Protein AF-A0A1G9XQT5-F1 (afdb_monomer_lite)

Radius of gyration: 23.54 Å; chains: 1; bounding box: 51×42×64 Å

Structure (mmCIF, N/CA/C/O 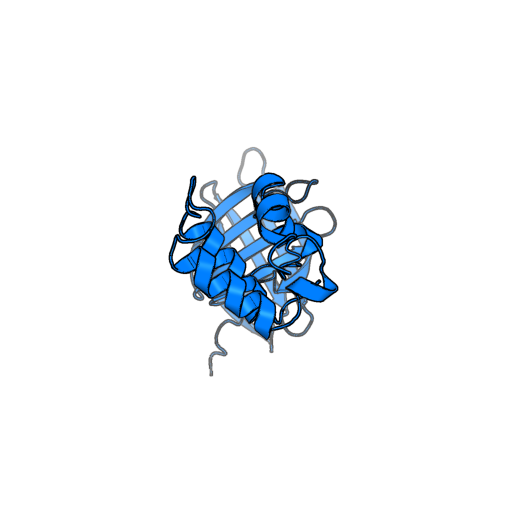backbone):
data_AF-A0A1G9XQT5-F1
#
_entry.id   AF-A0A1G9XQT5-F1
#
loop_
_atom_site.group_PDB
_atom_site.id
_atom_site.type_symbol
_atom_site.label_atom_id
_atom_site.label_alt_id
_atom_site.label_comp_id
_atom_site.label_asym_id
_atom_site.label_entity_id
_atom_site.label_seq_id
_atom_site.pdbx_PDB_ins_code
_atom_site.Cartn_x
_atom_site.Cartn_y
_atom_site.Cartn_z
_atom_site.occupancy
_atom_site.B_iso_or_equiv
_atom_site.auth_seq_id
_atom_site.auth_comp_id
_atom_site.auth_asym_id
_atom_site.auth_atom_id
_atom_site.pdbx_PDB_model_num
ATOM 1 N N . MET A 1 1 ? -12.071 -23.498 13.381 1.00 43.69 1 MET A N 1
ATOM 2 C CA . MET A 1 1 ? -10.706 -23.375 12.832 1.00 43.69 1 MET A CA 1
ATOM 3 C C . MET A 1 1 ? -10.471 -21.885 12.723 1.00 43.69 1 MET A C 1
ATOM 5 O O . MET A 1 1 ? -11.387 -21.222 12.264 1.00 43.69 1 MET A O 1
ATOM 9 N N . SER A 1 2 ? -9.389 -21.333 13.276 1.00 51.53 2 SER A N 1
ATOM 10 C CA . SER A 1 2 ? -9.104 -19.914 13.041 1.00 51.53 2 SER A CA 1
ATOM 11 C C . SER A 1 2 ? -8.711 -19.779 11.577 1.00 51.53 2 SER A C 1
ATOM 13 O O . SER A 1 2 ? -7.691 -20.346 11.177 1.00 51.53 2 SER A O 1
ATOM 15 N N . ASP A 1 3 ? -9.524 -19.098 10.781 1.00 69.12 3 ASP A N 1
ATOM 16 C CA . ASP A 1 3 ? -9.138 -18.774 9.415 1.00 69.12 3 ASP A CA 1
ATOM 17 C C . ASP A 1 3 ? -7.949 -17.810 9.484 1.00 69.12 3 ASP A C 1
ATOM 19 O O . ASP A 1 3 ? -7.992 -16.795 10.190 1.00 69.12 3 ASP A O 1
ATOM 23 N N . ALA A 1 4 ? -6.849 -18.179 8.824 1.00 87.69 4 ALA A N 1
ATOM 24 C CA . ALA A 1 4 ? -5.629 -17.380 8.799 1.00 87.69 4 ALA A CA 1
ATOM 25 C C . ALA A 1 4 ? -5.937 -15.979 8.257 1.00 87.69 4 ALA A C 1
ATOM 27 O O . ALA A 1 4 ? -6.703 -15.848 7.306 1.00 87.69 4 ALA A O 1
ATOM 28 N N . PHE A 1 5 ? -5.351 -14.943 8.859 1.00 93.81 5 PHE A N 1
ATOM 29 C CA . PHE A 1 5 ? -5.592 -13.562 8.448 1.00 93.81 5 PHE A CA 1
ATOM 30 C C . PHE A 1 5 ? -5.208 -13.350 6.967 1.00 93.81 5 PHE A C 1
ATOM 32 O O . PHE A 1 5 ? -4.022 -13.463 6.645 1.00 93.81 5 PHE A O 1
ATOM 39 N N . PRO A 1 6 ? -6.159 -13.007 6.071 1.00 92.81 6 PRO A N 1
ATOM 40 C CA . PRO A 1 6 ? -5.907 -12.884 4.633 1.00 92.81 6 PRO A CA 1
ATOM 41 C C . PRO A 1 6 ? -4.940 -11.758 4.275 1.00 92.81 6 PRO A C 1
ATOM 43 O O . PRO A 1 6 ? -4.364 -11.750 3.189 1.00 92.81 6 PRO A O 1
ATOM 46 N N . GLY A 1 7 ? -4.760 -10.789 5.174 1.00 92.00 7 GLY A N 1
ATOM 47 C CA . GLY A 1 7 ? -3.810 -9.713 4.962 1.00 92.00 7 GLY A CA 1
ATOM 48 C C . GLY A 1 7 ? -2.353 -10.166 5.047 1.00 92.00 7 GLY A C 1
ATOM 49 O O . GLY A 1 7 ? -1.509 -9.579 4.383 1.00 92.00 7 GLY A O 1
ATOM 50 N N . ALA A 1 8 ? -2.033 -11.215 5.814 1.00 93.38 8 ALA A N 1
ATOM 51 C CA . ALA A 1 8 ? -0.651 -11.585 6.122 1.00 93.38 8 ALA A CA 1
ATOM 52 C C . ALA A 1 8 ? 0.175 -11.914 4.862 1.00 93.38 8 ALA A C 1
ATOM 54 O O . ALA A 1 8 ? -0.171 -12.803 4.090 1.00 93.38 8 ALA A O 1
ATOM 55 N N . GLY A 1 9 ? 1.300 -11.217 4.678 1.00 89.75 9 GLY A N 1
ATOM 56 C CA . GLY A 1 9 ? 2.175 -11.362 3.510 1.00 89.75 9 GLY A CA 1
ATOM 57 C C . GLY A 1 9 ? 1.719 -10.575 2.276 1.00 89.75 9 GLY A C 1
ATOM 58 O O . GLY A 1 9 ? 2.348 -10.683 1.223 1.00 89.75 9 GLY A O 1
ATOM 59 N N . HIS A 1 10 ? 0.650 -9.784 2.388 1.00 91.25 10 HIS A N 1
ATOM 60 C CA . HIS A 1 10 ? 0.063 -9.035 1.284 1.00 91.25 10 HIS A CA 1
ATOM 61 C C . HIS A 1 10 ? 0.131 -7.520 1.492 1.00 91.25 10 HIS A C 1
ATOM 63 O O . HIS A 1 10 ? 0.349 -6.998 2.588 1.00 91.25 10 HIS A O 1
ATOM 69 N N . LYS A 1 11 ? -0.061 -6.804 0.384 1.00 93.88 11 LYS A N 1
ATOM 70 C CA . LYS A 1 11 ? -0.065 -5.348 0.312 1.00 93.88 11 LYS A CA 1
ATOM 71 C C . LYS A 1 11 ? -1.365 -4.890 -0.333 1.00 93.88 11 LYS A C 1
ATOM 73 O O . LYS A 1 11 ? -1.772 -5.442 -1.352 1.00 93.88 11 LYS A O 1
ATOM 78 N N . TYR A 1 12 ? -1.994 -3.869 0.230 1.00 95.56 12 TYR A N 1
ATOM 79 C CA . TYR A 1 12 ? -3.273 -3.341 -0.227 1.00 95.56 12 TYR A CA 1
ATOM 80 C C . TYR A 1 12 ? -3.194 -1.836 -0.434 1.00 95.56 12 TYR A C 1
ATOM 82 O O . TYR A 1 12 ? -2.610 -1.124 0.380 1.00 95.56 12 TYR A O 1
ATOM 90 N N . LEU A 1 13 ? -3.786 -1.351 -1.522 1.00 95.50 13 LEU A N 1
ATOM 91 C CA . LEU A 1 13 ? -4.035 0.068 -1.725 1.00 95.50 13 LEU A CA 1
ATOM 92 C C . LEU A 1 13 ? -5.464 0.344 -1.277 1.00 95.50 13 LEU A C 1
ATOM 94 O O . LEU A 1 13 ? -6.414 -0.152 -1.882 1.00 95.50 13 LEU A O 1
ATOM 98 N N . VAL A 1 14 ? -5.589 1.141 -0.226 1.00 97.56 14 VAL A N 1
ATOM 99 C CA . VAL A 1 14 ? -6.852 1.600 0.332 1.00 97.56 14 VAL A CA 1
ATOM 100 C C . VAL A 1 14 ? -7.175 2.978 -0.224 1.00 97.56 14 VAL A C 1
ATOM 102 O O . VAL A 1 14 ? -6.340 3.884 -0.191 1.00 97.56 14 VAL A O 1
ATOM 105 N N . ASP A 1 15 ? -8.398 3.140 -0.711 1.00 96.56 15 ASP A N 1
ATOM 106 C CA . ASP A 1 15 ? -8.952 4.410 -1.163 1.00 96.56 15 ASP A CA 1
ATOM 107 C C . ASP A 1 15 ? -10.107 4.814 -0.236 1.00 96.56 15 ASP A C 1
ATOM 109 O O . ASP A 1 15 ? -11.185 4.214 -0.275 1.00 96.56 15 ASP A O 1
ATOM 113 N N . PHE A 1 16 ? -9.866 5.821 0.610 1.00 95.69 16 PHE A N 1
ATOM 114 C CA . PHE A 1 16 ? -10.861 6.437 1.496 1.00 95.69 16 PHE A CA 1
ATOM 115 C C . PHE A 1 16 ? -11.562 7.638 0.838 1.00 95.69 16 PHE A C 1
ATOM 117 O O . PHE A 1 16 ? -12.187 8.442 1.529 1.00 95.69 16 PHE A O 1
ATOM 124 N N . GLN A 1 17 ? -11.461 7.785 -0.489 1.00 90.00 17 GLN A N 1
ATOM 125 C CA . GLN A 1 17 ? -11.965 8.895 -1.310 1.00 90.00 17 GLN A CA 1
ATOM 126 C C . GLN A 1 17 ? -11.201 10.209 -1.099 1.00 90.00 17 GLN A C 1
ATOM 128 O O . GLN A 1 17 ? -10.775 10.842 -2.062 1.00 90.00 17 GLN A O 1
ATOM 133 N N . THR A 1 18 ? -11.006 10.628 0.151 1.00 88.06 18 THR A N 1
ATOM 134 C CA . THR A 1 18 ? -10.270 11.854 0.502 1.00 88.06 18 THR A CA 1
ATOM 135 C C . THR A 1 18 ? -8.767 11.639 0.615 1.00 88.06 18 THR A C 1
ATOM 137 O O . THR A 1 18 ? -7.997 12.592 0.538 1.00 88.06 18 THR A O 1
ATOM 140 N N . SER A 1 19 ? -8.347 10.397 0.832 1.00 92.06 19 SER A N 1
ATOM 141 C CA . SER A 1 19 ? -6.954 10.007 1.007 1.00 92.06 19 SER A CA 1
ATOM 142 C C . SER A 1 19 ? -6.746 8.578 0.523 1.00 92.06 19 SER A C 1
ATOM 144 O O . SER A 1 19 ? -7.683 7.775 0.466 1.00 92.06 19 SER A O 1
ATOM 146 N N . LYS A 1 20 ? -5.499 8.263 0.171 1.00 94.94 20 LYS A N 1
ATOM 147 C CA . LYS A 1 20 ? -5.084 6.911 -0.195 1.00 94.94 20 LYS A CA 1
ATOM 148 C C . LYS A 1 20 ? -3.988 6.445 0.740 1.00 94.94 20 LYS A C 1
ATOM 150 O O . LYS A 1 20 ? -3.092 7.216 1.078 1.00 94.94 20 LYS A O 1
ATOM 155 N N . VAL A 1 21 ? -4.065 5.187 1.149 1.00 96.19 21 VAL A N 1
ATOM 156 C CA . VAL A 1 21 ? -3.112 4.579 2.078 1.00 96.19 21 VAL A CA 1
ATOM 157 C C . VAL A 1 21 ? -2.702 3.228 1.529 1.00 96.19 21 VAL A C 1
ATOM 159 O O . VAL A 1 21 ? -3.538 2.437 1.110 1.00 96.19 21 VAL A O 1
ATOM 162 N N . THR A 1 22 ? -1.410 2.948 1.531 1.00 96.25 22 THR A N 1
ATOM 163 C CA . THR A 1 22 ? -0.905 1.605 1.267 1.00 96.25 22 THR A CA 1
ATOM 164 C C . THR A 1 22 ? -0.734 0.879 2.592 1.00 96.25 22 THR A C 1
ATOM 166 O O . THR A 1 22 ? -0.032 1.382 3.460 1.00 96.25 22 THR A O 1
ATOM 169 N N . LEU A 1 23 ? -1.334 -0.298 2.743 1.00 96.94 23 LEU A N 1
ATOM 170 C CA . LEU A 1 23 ? -1.170 -1.180 3.898 1.00 96.94 23 LEU A CA 1
ATOM 171 C C . LEU A 1 23 ? -0.322 -2.383 3.488 1.00 96.94 23 LEU A C 1
ATOM 173 O O . LEU A 1 23 ? -0.715 -3.131 2.600 1.00 96.94 23 LEU A O 1
ATOM 177 N N . SER A 1 24 ? 0.841 -2.565 4.106 1.00 95.75 24 SER A N 1
ATOM 178 C CA . SER A 1 24 ? 1.760 -3.680 3.840 1.00 95.75 24 SER A CA 1
ATOM 179 C C . SER A 1 24 ? 1.845 -4.570 5.074 1.00 95.75 24 SER A C 1
ATOM 181 O O . SER A 1 24 ? 2.486 -4.211 6.060 1.00 95.75 24 SER A O 1
ATOM 183 N N . PHE A 1 25 ? 1.199 -5.728 5.037 1.00 95.62 25 PHE A N 1
ATOM 184 C CA . PHE A 1 25 ? 1.180 -6.674 6.146 1.00 95.62 25 PHE A CA 1
ATOM 185 C C . PHE A 1 25 ? 2.302 -7.694 5.962 1.00 95.62 25 PHE A C 1
ATOM 187 O O . PHE A 1 25 ? 2.235 -8.557 5.088 1.00 95.62 25 PHE A O 1
ATOM 194 N N . THR A 1 26 ? 3.349 -7.626 6.783 1.00 89.38 26 THR A N 1
ATOM 195 C CA . THR A 1 26 ? 4.442 -8.618 6.712 1.00 89.38 26 THR A CA 1
ATOM 196 C C . THR A 1 26 ? 4.073 -9.928 7.416 1.00 89.38 26 THR A C 1
ATOM 198 O O . THR A 1 26 ? 4.605 -10.984 7.079 1.00 89.38 26 THR A O 1
ATOM 201 N N . SER A 1 27 ? 3.127 -9.868 8.356 1.00 91.56 27 SER A N 1
ATOM 202 C CA . SER A 1 27 ? 2.548 -11.001 9.082 1.00 91.56 27 SER A CA 1
ATOM 203 C C . SER A 1 27 ? 1.143 -10.645 9.593 1.00 91.56 27 SER A C 1
ATOM 205 O O . SER A 1 27 ? 0.637 -9.550 9.356 1.00 91.56 27 SER A O 1
ATOM 207 N N . ASP A 1 28 ? 0.524 -11.551 10.346 1.00 93.38 28 ASP A N 1
ATOM 208 C CA . ASP A 1 28 ? -0.719 -11.323 11.100 1.00 93.38 28 ASP A CA 1
ATOM 209 C C . ASP A 1 28 ? -0.567 -10.401 12.326 1.00 93.38 28 ASP A C 1
ATOM 211 O O . ASP A 1 28 ? -1.547 -10.107 13.013 1.00 93.38 28 ASP A O 1
ATOM 215 N N . THR A 1 29 ? 0.656 -9.938 12.595 1.00 96.62 29 THR A N 1
ATOM 216 C CA . THR A 1 29 ? 1.037 -9.138 13.768 1.00 96.62 29 THR A CA 1
ATOM 217 C C . THR A 1 29 ? 1.819 -7.873 13.412 1.00 96.62 29 THR A C 1
ATOM 219 O O . THR A 1 29 ? 2.107 -7.067 14.298 1.00 96.62 29 THR A O 1
ATOM 222 N N . SER A 1 30 ? 2.138 -7.645 12.134 1.00 96.81 30 SER A N 1
ATOM 223 C CA . SER A 1 30 ? 2.925 -6.494 11.685 1.00 96.81 30 SER A CA 1
ATOM 224 C C . SER A 1 30 ? 2.352 -5.861 10.419 1.00 96.81 30 SER A C 1
ATOM 226 O O . SER A 1 30 ? 2.165 -6.529 9.401 1.00 96.81 30 SER A O 1
ATOM 228 N N . LEU A 1 31 ? 2.132 -4.547 10.490 1.00 97.94 31 LEU A N 1
ATOM 229 C CA . LEU A 1 31 ? 1.648 -3.704 9.401 1.00 97.94 31 LEU A CA 1
ATOM 230 C C . LEU A 1 31 ? 2.572 -2.495 9.234 1.00 97.94 31 LEU A C 1
ATOM 232 O O . LEU A 1 31 ? 2.859 -1.795 10.201 1.00 97.94 31 LEU A O 1
ATOM 236 N N . THR A 1 32 ? 2.975 -2.210 8.002 1.00 97.31 32 THR A N 1
ATOM 237 C CA . THR A 1 32 ? 3.546 -0.922 7.601 1.00 97.31 32 THR A CA 1
ATOM 238 C C . THR A 1 32 ? 2.526 -0.180 6.751 1.00 97.31 32 THR A C 1
ATOM 240 O O . THR A 1 32 ? 2.150 -0.670 5.684 1.00 97.31 32 THR A O 1
ATOM 243 N N . TYR A 1 33 ? 2.086 0.995 7.198 1.00 96.00 33 TYR A N 1
ATOM 244 C CA . TYR A 1 33 ? 1.221 1.858 6.399 1.00 96.00 33 TYR A CA 1
ATOM 245 C C . TYR A 1 33 ? 2.019 2.999 5.764 1.00 96.00 33 TYR A C 1
ATOM 247 O O . TYR A 1 33 ? 2.987 3.486 6.347 1.00 96.00 33 TYR A O 1
ATOM 255 N N . VAL A 1 34 ? 1.597 3.429 4.574 1.00 95.44 34 VAL A N 1
ATOM 256 C CA . VAL A 1 34 ? 2.114 4.613 3.873 1.00 95.44 34 VAL A CA 1
ATOM 257 C C . VAL A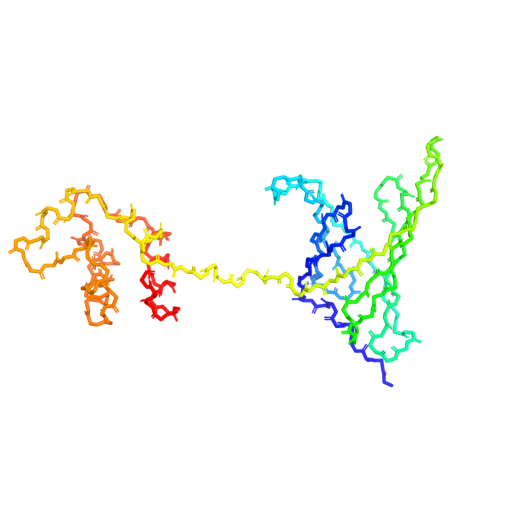 1 34 ? 0.932 5.465 3.435 1.00 95.44 34 VAL A C 1
ATOM 259 O O . VAL A 1 34 ? 0.152 5.043 2.579 1.00 95.44 34 VAL A O 1
ATOM 262 N N . VAL A 1 35 ? 0.792 6.660 3.997 1.00 93.75 35 VAL A N 1
ATOM 263 C CA . VAL A 1 35 ? -0.182 7.652 3.532 1.00 93.75 35 VAL A CA 1
ATOM 264 C C . VAL A 1 35 ? 0.361 8.281 2.253 1.00 93.75 35 VAL A C 1
ATOM 266 O O . VAL A 1 35 ? 1.489 8.771 2.229 1.00 93.75 35 VAL A O 1
ATOM 269 N N . LEU A 1 36 ? -0.409 8.238 1.168 1.00 91.25 36 LEU A N 1
ATOM 270 C CA . LEU A 1 36 ? 0.018 8.782 -0.119 1.00 91.25 36 LEU A CA 1
ATOM 271 C C . LEU A 1 36 ? -0.280 10.281 -0.202 1.00 91.25 36 LEU A C 1
ATOM 273 O O . LEU A 1 36 ? -1.354 10.740 0.193 1.00 91.25 36 LEU A O 1
ATOM 277 N N . ASN A 1 37 ? 0.660 11.031 -0.772 1.00 86.38 37 ASN A N 1
ATOM 278 C CA . ASN A 1 37 ? 0.450 12.422 -1.154 1.00 86.38 37 ASN A CA 1
ATOM 279 C C . ASN A 1 37 ? -0.534 12.510 -2.335 1.00 86.38 37 ASN A C 1
ATOM 281 O O . ASN A 1 37 ? -0.817 11.524 -3.019 1.00 86.38 37 ASN A O 1
ATOM 285 N N . SER A 1 38 ? -1.043 13.710 -2.619 1.00 81.31 38 SER A N 1
ATOM 286 C CA . SER A 1 38 ? -1.995 13.935 -3.718 1.00 81.31 38 SER A CA 1
ATOM 287 C C . SER A 1 38 ? -1.432 13.612 -5.109 1.00 81.31 38 SER A C 1
ATOM 289 O O . SER A 1 38 ? -2.202 13.293 -6.012 1.00 81.31 38 SER A O 1
ATOM 291 N N . ASP A 1 39 ? -0.110 13.663 -5.281 1.00 77.00 39 ASP A N 1
ATOM 292 C CA . ASP A 1 39 ? 0.603 13.265 -6.502 1.00 77.00 39 ASP A CA 1
ATOM 293 C C . ASP A 1 39 ? 0.888 11.751 -6.582 1.00 77.00 39 ASP A C 1
ATOM 295 O O . ASP A 1 39 ? 1.481 11.283 -7.552 1.00 77.00 39 ASP A O 1
ATOM 299 N N . GLY A 1 40 ? 0.461 10.980 -5.575 1.00 74.69 40 GLY A N 1
ATOM 300 C CA . GLY A 1 40 ? 0.676 9.537 -5.470 1.00 74.69 40 GLY A CA 1
ATOM 301 C C . GLY A 1 40 ? 2.038 9.133 -4.904 1.00 74.69 40 GLY A C 1
ATOM 302 O O . GLY A 1 40 ? 2.284 7.938 -4.736 1.00 74.69 40 GLY A O 1
ATOM 303 N N . SER A 1 41 ? 2.919 10.086 -4.585 1.00 74.38 41 SER A N 1
ATOM 304 C CA . SER A 1 41 ? 4.191 9.789 -3.924 1.00 74.38 41 SER A CA 1
ATOM 305 C C . SER A 1 41 ? 3.981 9.331 -2.475 1.00 74.38 41 SER A C 1
ATOM 307 O O . SER A 1 41 ? 2.969 9.635 -1.838 1.00 74.38 41 SER A O 1
ATOM 309 N N . ALA A 1 42 ? 4.948 8.579 -1.944 1.00 80.19 42 ALA A N 1
ATOM 310 C CA . ALA A 1 42 ? 4.929 8.148 -0.552 1.00 80.19 42 ALA A CA 1
ATOM 311 C C . ALA A 1 42 ? 5.058 9.359 0.387 1.00 80.19 42 ALA A C 1
ATOM 313 O O . ALA A 1 42 ? 6.017 10.128 0.291 1.00 80.19 42 ALA A O 1
ATOM 314 N N . GLY A 1 43 ? 4.088 9.520 1.283 1.00 89.06 43 GLY A N 1
ATOM 315 C CA . GLY A 1 43 ? 4.109 10.498 2.362 1.00 89.06 43 GLY A CA 1
ATOM 316 C C . GLY A 1 43 ? 4.517 9.850 3.683 1.00 89.06 43 GLY A C 1
ATOM 317 O O . GLY A 1 43 ? 5.529 9.152 3.775 1.00 89.06 43 GLY A O 1
ATOM 318 N N . GLU A 1 44 ? 3.724 10.096 4.722 1.00 90.69 44 GLU A N 1
ATOM 319 C CA . GLU A 1 44 ? 3.961 9.559 6.060 1.00 90.69 44 GLU A CA 1
ATOM 320 C C . GLU A 1 44 ? 3.951 8.026 6.068 1.00 90.69 44 GLU A C 1
ATOM 322 O O . GLU A 1 44 ? 3.097 7.392 5.449 1.00 90.69 44 GLU A O 1
ATOM 327 N N . THR A 1 45 ? 4.919 7.431 6.764 1.00 94.44 45 THR A N 1
ATOM 328 C CA . THR A 1 45 ? 5.095 5.980 6.856 1.00 94.44 45 THR A CA 1
ATOM 329 C C . THR A 1 45 ? 5.373 5.578 8.294 1.00 94.44 45 THR A C 1
ATOM 331 O O . THR A 1 45 ? 6.272 6.138 8.923 1.00 94.44 45 THR A O 1
ATOM 334 N N . ALA A 1 46 ? 4.681 4.550 8.785 1.00 92.44 46 ALA A N 1
ATOM 335 C CA . ALA A 1 46 ? 4.980 3.942 10.076 1.00 92.44 46 ALA A CA 1
ATOM 336 C C . ALA A 1 46 ? 4.776 2.425 10.045 1.00 92.44 46 ALA A C 1
ATOM 338 O O . ALA A 1 46 ? 3.999 1.894 9.253 1.00 92.44 46 ALA A O 1
ATOM 339 N N . THR A 1 47 ? 5.495 1.722 10.923 1.00 97.00 47 THR A N 1
ATOM 340 C CA . THR A 1 47 ? 5.319 0.282 11.153 1.00 97.00 47 THR A CA 1
ATOM 341 C C . THR A 1 47 ? 4.784 0.061 12.556 1.00 97.00 47 THR A C 1
ATOM 343 O O . THR A 1 47 ? 5.356 0.558 13.525 1.00 97.00 47 THR A O 1
ATOM 346 N N . VAL A 1 48 ? 3.695 -0.693 12.655 1.00 98.06 48 VAL A N 1
ATOM 347 C CA . VAL A 1 48 ? 2.932 -0.910 13.883 1.00 98.06 48 VAL A CA 1
ATOM 348 C C . VAL A 1 48 ? 2.741 -2.398 14.149 1.00 98.06 48 VAL A C 1
ATO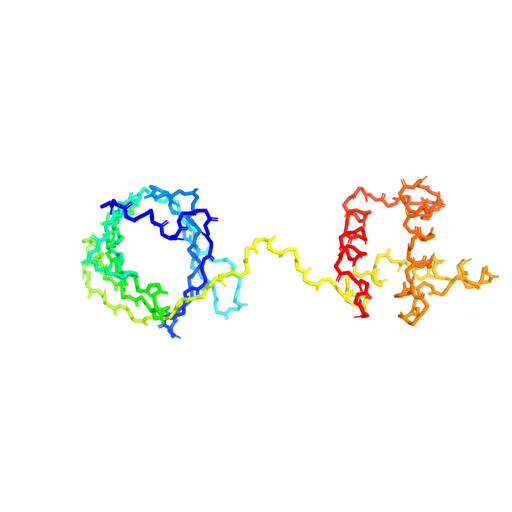M 350 O O . VAL A 1 48 ? 2.717 -3.230 13.236 1.00 98.06 48 VAL A O 1
ATOM 353 N N . VAL A 1 49 ? 2.607 -2.729 15.432 1.00 98.31 49 VAL A N 1
ATOM 354 C CA . VAL A 1 49 ? 2.202 -4.064 15.872 1.00 98.31 49 VAL A CA 1
ATOM 355 C C . VAL A 1 49 ? 0.682 -4.105 15.904 1.00 98.31 49 VAL A C 1
ATOM 357 O O . VAL A 1 49 ? 0.057 -3.320 16.619 1.00 98.31 49 VAL A O 1
ATOM 360 N N . ILE A 1 50 ? 0.101 -5.022 15.138 1.00 98.56 50 ILE A N 1
ATOM 361 C CA . ILE A 1 50 ? -1.349 -5.175 15.015 1.00 98.56 50 ILE A CA 1
ATOM 362 C C . ILE A 1 50 ? -1.849 -6.380 15.808 1.00 98.56 50 ILE A C 1
ATOM 364 O O . ILE A 1 50 ? -1.115 -7.331 16.081 1.00 98.56 50 ILE A O 1
ATOM 368 N N . LYS A 1 51 ? -3.134 -6.345 16.147 1.00 98.38 51 LYS A N 1
ATOM 369 C CA . LYS A 1 51 ? -3.913 -7.513 16.562 1.00 98.38 51 LYS A CA 1
ATOM 370 C C . LYS A 1 51 ? -5.002 -7.756 15.534 1.00 98.38 51 LYS A C 1
ATOM 372 O O . LYS A 1 51 ? -5.658 -6.798 15.124 1.00 98.38 51 LYS A O 1
ATOM 377 N N . THR A 1 52 ? -5.206 -9.015 15.169 1.00 97.69 52 THR A N 1
ATOM 378 C CA . THR A 1 52 ? -6.217 -9.444 14.199 1.00 97.69 52 THR A CA 1
ATOM 379 C C . THR A 1 52 ? -7.199 -10.415 14.854 1.00 97.69 52 THR A C 1
ATOM 381 O O . THR A 1 52 ? -6.813 -11.260 15.663 1.00 97.69 52 THR A O 1
ATOM 384 N N . GLU A 1 53 ? -8.481 -10.287 14.528 1.00 97.12 53 GLU A N 1
ATOM 385 C CA . GLU A 1 53 ? -9.542 -11.187 14.987 1.00 97.12 53 GLU A CA 1
ATOM 386 C C . GLU A 1 53 ? -10.531 -11.428 13.841 1.00 97.12 53 GLU A C 1
ATOM 388 O O . GLU A 1 53 ? -11.048 -10.481 13.251 1.00 97.12 53 GLU A O 1
ATOM 393 N N . ASN A 1 54 ? -10.795 -12.693 13.505 1.00 96.81 54 ASN A N 1
ATOM 394 C CA . ASN A 1 54 ? -11.848 -13.036 12.552 1.00 96.81 54 ASN A CA 1
ATOM 395 C C . ASN A 1 54 ? -13.211 -12.950 13.253 1.00 96.81 54 ASN A C 1
ATOM 397 O O . ASN A 1 54 ? -13.461 -13.702 14.195 1.00 96.81 54 ASN A O 1
ATOM 401 N N . ILE A 1 55 ? -14.082 -12.046 12.801 1.00 96.88 55 ILE A N 1
ATOM 402 C CA . ILE A 1 55 ? -15.372 -11.769 13.462 1.00 96.88 55 ILE A CA 1
ATOM 403 C C . ILE A 1 55 ? -16.584 -12.241 12.648 1.00 96.88 55 ILE A C 1
ATOM 405 O O . ILE A 1 55 ? -17.682 -12.364 13.189 1.00 96.88 55 ILE A O 1
ATOM 409 N N . ALA A 1 56 ? -16.395 -12.514 11.356 1.00 95.31 56 ALA A N 1
ATOM 410 C CA . ALA A 1 56 ? -17.370 -13.128 10.455 1.00 95.31 56 ALA A CA 1
ATOM 411 C C . ALA A 1 56 ? -16.640 -13.682 9.206 1.00 95.31 56 ALA A C 1
ATOM 413 O O . ALA A 1 56 ? -15.454 -13.391 9.027 1.00 95.31 56 ALA A O 1
ATOM 414 N N . PRO A 1 57 ? -17.301 -14.468 8.328 1.00 94.69 57 PRO A N 1
ATOM 415 C CA . PRO A 1 57 ? -16.692 -14.924 7.076 1.00 94.69 57 PRO A CA 1
ATOM 416 C C . PRO A 1 57 ? -16.114 -13.754 6.276 1.00 94.69 57 PRO A C 1
ATOM 418 O O . PRO A 1 57 ? -16.829 -12.790 6.013 1.00 94.69 57 PRO A O 1
ATOM 421 N N . ASP A 1 58 ? -14.823 -13.839 5.951 1.00 94.31 58 ASP A N 1
ATOM 422 C CA . ASP A 1 58 ? -14.035 -12.811 5.256 1.00 94.31 58 ASP A CA 1
ATOM 423 C C . ASP A 1 58 ? -13.968 -11.431 5.943 1.00 94.31 58 ASP A C 1
ATOM 425 O O . ASP A 1 58 ? -13.441 -10.488 5.358 1.00 94.31 58 ASP A O 1
ATOM 429 N N . VAL A 1 59 ? -14.447 -11.292 7.186 1.00 97.56 59 VAL A N 1
ATOM 430 C CA . VAL A 1 59 ? -14.424 -10.025 7.933 1.00 97.56 59 VAL A CA 1
ATOM 431 C C . VAL A 1 59 ? -13.487 -10.119 9.129 1.00 97.56 59 VAL A C 1
ATOM 433 O O . VAL A 1 59 ? -13.669 -10.946 10.030 1.00 97.56 59 VAL A O 1
ATOM 436 N N . TYR A 1 60 ? -12.511 -9.218 9.161 1.00 97.88 60 TYR A N 1
ATOM 437 C CA . TYR A 1 60 ? -11.495 -9.149 10.200 1.00 97.88 60 TYR A CA 1
ATOM 438 C C . TYR A 1 60 ? -11.521 -7.804 10.920 1.00 97.88 60 TYR A C 1
ATOM 440 O O . TYR A 1 60 ? -11.608 -6.742 10.307 1.00 97.88 60 TYR A O 1
ATOM 448 N N . LEU A 1 61 ? -11.421 -7.868 12.244 1.00 98.38 61 LEU A N 1
ATOM 449 C CA . LEU A 1 61 ? -11.113 -6.739 13.105 1.00 98.38 61 LEU A CA 1
ATOM 450 C C . LEU A 1 61 ? -9.589 -6.619 13.199 1.00 98.38 61 LEU A C 1
ATOM 452 O O . LEU A 1 61 ? -8.927 -7.562 13.635 1.00 98.38 61 LEU A O 1
ATOM 456 N N . VAL A 1 62 ? -9.035 -5.469 12.816 1.00 98.56 62 VAL A N 1
ATOM 457 C CA . VAL A 1 62 ? -7.595 -5.184 12.919 1.00 98.56 62 VAL A CA 1
ATOM 458 C C . VAL A 1 62 ? -7.397 -3.949 13.786 1.00 98.56 62 VAL A C 1
ATOM 460 O O . VAL A 1 62 ? -8.013 -2.914 13.548 1.00 98.56 62 VAL A O 1
ATOM 463 N N . THR A 1 63 ? -6.571 -4.045 14.827 1.00 98.69 63 THR A N 1
ATOM 464 C CA . THR A 1 63 ? -6.385 -2.949 15.794 1.00 98.69 63 THR A CA 1
ATOM 465 C C . THR A 1 63 ? -4.924 -2.705 16.116 1.00 98.69 63 THR A C 1
ATOM 467 O O . THR A 1 63 ? -4.135 -3.649 16.195 1.00 98.69 63 THR A O 1
ATOM 470 N N . TRP A 1 64 ? -4.569 -1.442 16.342 1.00 98.69 64 TRP A N 1
ATOM 471 C CA . TRP A 1 64 ? -3.259 -1.048 16.856 1.00 98.69 64 TRP A CA 1
ATOM 472 C C . TRP A 1 64 ? -3.310 0.309 17.559 1.00 98.69 64 TRP A C 1
ATOM 474 O O . TRP A 1 64 ? -4.330 1.003 17.581 1.00 98.69 64 TRP A O 1
ATOM 484 N N . VAL A 1 65 ? -2.174 0.664 18.154 1.00 98.38 65 VAL A N 1
ATOM 485 C CA . VAL A 1 65 ? -1.892 1.994 18.690 1.00 98.38 65 VAL A CA 1
ATOM 486 C C . VAL A 1 65 ? -0.606 2.482 18.040 1.00 98.38 65 VAL A C 1
ATOM 488 O O . VAL A 1 65 ? 0.367 1.731 17.944 1.00 98.38 65 VAL A O 1
ATOM 491 N N . GLU A 1 66 ? -0.618 3.714 17.558 1.00 97.31 66 GLU A N 1
ATOM 492 C CA . GLU A 1 66 ? 0.536 4.368 16.950 1.00 97.31 66 GLU A CA 1
ATOM 493 C C . GLU A 1 66 ? 1.454 4.973 18.017 1.00 97.31 66 GLU A C 1
ATOM 495 O O . GLU A 1 66 ? 1.098 5.079 19.193 1.00 97.31 66 GLU A O 1
ATOM 500 N N . SER A 1 67 ? 2.667 5.372 17.629 1.00 95.81 67 SER A N 1
ATOM 501 C CA . SER A 1 67 ? 3.659 5.896 18.580 1.00 95.81 67 SER A CA 1
ATOM 502 C C . SER A 1 67 ? 3.234 7.196 19.265 1.00 95.81 67 SER A C 1
ATOM 504 O O . SER A 1 67 ? 3.743 7.517 20.337 1.00 95.81 67 SER A O 1
ATOM 506 N N . ASP A 1 68 ? 2.320 7.948 18.654 1.00 94.75 68 ASP A N 1
ATOM 507 C CA . ASP A 1 68 ? 1.765 9.187 19.197 1.00 94.75 68 ASP A CA 1
ATOM 508 C C . ASP A 1 68 ? 0.567 8.954 20.143 1.00 94.75 68 ASP A C 1
ATOM 510 O O . ASP A 1 68 ? 0.087 9.910 20.747 1.00 94.75 68 ASP A O 1
ATOM 514 N N . ASN A 1 69 ? 0.158 7.697 20.366 1.00 96.81 69 ASN A N 1
ATOM 515 C CA . ASN A 1 69 ? -1.050 7.247 21.077 1.00 96.81 69 ASN A CA 1
ATOM 516 C C . ASN A 1 69 ? -2.366 7.378 20.298 1.00 96.81 69 ASN A C 1
ATOM 518 O O . ASN A 1 69 ? -3.437 7.211 20.891 1.00 96.81 69 ASN A O 1
ATOM 522 N N . THR A 1 70 ? -2.317 7.624 18.990 1.00 97.94 70 THR A N 1
ATOM 523 C CA . THR A 1 70 ? -3.484 7.449 18.126 1.00 97.94 70 THR A CA 1
ATOM 524 C C . THR A 1 70 ? -3.908 5.980 18.147 1.00 97.94 70 THR A C 1
ATOM 526 O O . THR A 1 70 ? -3.086 5.078 17.982 1.00 97.94 70 THR A O 1
ATOM 529 N N . THR A 1 71 ? -5.192 5.716 18.393 1.00 98.50 71 THR A N 1
ATOM 530 C CA . THR A 1 71 ? -5.747 4.356 18.339 1.00 98.50 71 THR A CA 1
ATOM 531 C C . THR A 1 71 ? -6.481 4.155 17.027 1.00 98.50 71 THR A C 1
ATOM 533 O O . THR A 1 71 ? -7.222 5.037 16.584 1.00 98.50 71 THR A O 1
ATOM 536 N N . VAL A 1 72 ? -6.289 2.991 16.409 1.00 98.62 72 VAL A N 1
ATOM 537 C CA . VAL A 1 72 ? -6.923 2.660 15.133 1.00 98.62 72 VAL A CA 1
ATOM 538 C C . VAL A 1 72 ? -7.617 1.311 15.225 1.00 98.62 72 VAL A C 1
ATOM 540 O O . VAL A 1 72 ? -7.068 0.333 15.740 1.00 98.62 72 VAL A O 1
ATOM 543 N N . VAL A 1 73 ? -8.849 1.276 14.722 1.00 98.75 73 VAL A N 1
ATOM 544 C CA . VAL A 1 73 ? -9.674 0.077 14.598 1.00 98.75 73 VAL A CA 1
ATOM 545 C C . VAL A 1 73 ? -10.192 -0.019 13.173 1.00 98.75 73 VAL A C 1
ATOM 547 O O . VAL A 1 73 ? -11.001 0.805 12.742 1.00 98.75 73 VAL A O 1
ATOM 550 N N . HIS A 1 74 ? -9.759 -1.045 12.458 1.00 98.62 74 HIS A N 1
ATOM 551 C CA . HIS A 1 74 ? -10.271 -1.405 11.148 1.00 98.62 74 HIS A CA 1
ATOM 552 C C . HIS A 1 74 ? -11.275 -2.550 11.243 1.00 98.62 74 HIS A C 1
ATOM 554 O O . HIS A 1 74 ? -11.052 -3.528 11.956 1.00 98.62 74 HIS A O 1
ATOM 560 N N . ILE A 1 75 ? -12.344 -2.449 10.461 1.00 98.62 75 ILE A N 1
ATOM 561 C CA . ILE A 1 75 ? -13.152 -3.589 10.033 1.00 98.62 75 ILE A CA 1
ATOM 562 C C . ILE A 1 75 ? -12.855 -3.787 8.550 1.00 98.62 75 ILE A C 1
ATOM 564 O O . ILE A 1 75 ? -13.198 -2.930 7.736 1.00 98.62 75 ILE A O 1
ATOM 568 N N . GLU A 1 76 ? -12.201 -4.893 8.215 1.00 98.31 76 GLU A N 1
ATOM 569 C CA . GLU A 1 76 ? -11.771 -5.239 6.861 1.00 98.31 76 GLU A CA 1
ATOM 570 C C . GLU A 1 76 ? -12.622 -6.400 6.346 1.00 98.31 76 GLU A C 1
ATOM 572 O O . GLU A 1 76 ? -12.543 -7.508 6.871 1.00 98.31 76 GLU A O 1
ATOM 577 N N . ASP A 1 77 ? -13.455 -6.142 5.338 1.00 98.12 77 ASP A N 1
ATOM 578 C CA . ASP A 1 77 ? -14.255 -7.152 4.641 1.00 98.12 77 ASP A CA 1
ATOM 579 C C . ASP A 1 77 ? -13.558 -7.515 3.323 1.00 98.12 77 ASP A C 1
ATOM 581 O O . ASP A 1 77 ? -13.634 -6.779 2.335 1.00 98.12 77 ASP A O 1
ATOM 585 N N . TYR A 1 78 ? -12.864 -8.652 3.324 1.00 95.25 78 TYR A N 1
ATOM 586 C CA . TYR A 1 78 ? -12.126 -9.210 2.188 1.00 95.25 78 TYR A CA 1
ATOM 587 C C . TYR A 1 78 ? -13.048 -9.830 1.130 1.00 95.25 78 TYR A C 1
ATOM 589 O O . TYR A 1 78 ? -12.666 -9.928 -0.033 1.00 95.25 78 TYR A O 1
ATOM 597 N N . GLY A 1 79 ? -14.280 -10.198 1.494 1.00 93.50 79 GLY A N 1
ATOM 598 C CA . GLY A 1 79 ? -15.277 -10.698 0.547 1.00 93.50 79 GLY A CA 1
ATOM 599 C C . GLY A 1 79 ? -15.865 -9.577 -0.313 1.00 93.50 79 GLY A C 1
ATOM 600 O O . GLY A 1 79 ? -16.243 -9.798 -1.466 1.00 93.50 79 GLY A O 1
ATOM 601 N N . ARG A 1 80 ? -15.925 -8.356 0.234 1.00 95.19 80 ARG A N 1
ATOM 602 C CA . ARG A 1 80 ? -16.420 -7.151 -0.451 1.00 95.19 80 ARG A CA 1
ATOM 603 C C . ARG A 1 80 ? -15.335 -6.162 -0.854 1.00 95.19 80 ARG A C 1
ATOM 605 O O . ARG A 1 80 ? -15.657 -5.219 -1.575 1.00 95.19 80 ARG A O 1
ATOM 612 N N . ASN A 1 81 ? -14.087 -6.367 -0.434 1.00 96.88 81 ASN A N 1
ATOM 613 C CA . ASN A 1 81 ? -12.981 -5.432 -0.654 1.00 96.88 81 ASN A CA 1
ATOM 614 C C . ASN A 1 81 ? -13.275 -4.031 -0.078 1.00 96.88 81 ASN A C 1
ATOM 616 O O . ASN A 1 81 ? -12.987 -3.002 -0.695 1.00 96.88 81 ASN A O 1
ATOM 620 N N . THR A 1 82 ? -13.890 -3.987 1.108 1.00 98.44 82 THR A N 1
ATOM 621 C CA . THR A 1 82 ? -14.296 -2.746 1.788 1.00 98.44 82 THR A CA 1
ATOM 622 C C . THR A 1 82 ? -13.723 -2.659 3.186 1.00 98.44 82 THR A C 1
ATOM 624 O O . THR A 1 82 ? -13.666 -3.655 3.902 1.00 98.44 82 THR A O 1
ATOM 627 N N . ILE A 1 83 ? -13.379 -1.448 3.607 1.00 98.62 83 ILE A N 1
ATOM 628 C CA . ILE A 1 83 ? -12.784 -1.191 4.913 1.00 98.62 83 ILE A CA 1
ATOM 629 C C . ILE A 1 83 ? -13.461 -0.019 5.607 1.00 98.62 83 ILE A C 1
ATOM 631 O O . ILE A 1 83 ? -13.785 0.996 4.985 1.00 98.62 83 ILE A O 1
ATOM 635 N N . VAL A 1 84 ? -13.650 -0.159 6.916 1.00 98.62 84 VAL A N 1
ATOM 636 C CA . VAL A 1 84 ? -14.067 0.927 7.803 1.00 98.62 84 VAL A CA 1
ATOM 637 C C . VAL A 1 84 ? -12.970 1.158 8.826 1.00 98.62 84 VAL A C 1
ATOM 639 O O . VAL A 1 84 ? -12.657 0.251 9.591 1.00 98.62 84 VAL A O 1
ATOM 642 N N . ALA A 1 85 ? -12.405 2.361 8.862 1.00 98.38 85 ALA A N 1
ATOM 643 C CA . ALA A 1 85 ? -11.386 2.747 9.830 1.00 98.38 85 ALA A CA 1
ATOM 644 C C . ALA A 1 85 ? -11.973 3.719 10.851 1.00 98.38 85 ALA A C 1
ATOM 646 O O . ALA A 1 85 ? -12.554 4.735 10.482 1.00 98.38 85 ALA A O 1
ATOM 647 N N . ASN A 1 86 ? -11.807 3.417 12.134 1.00 98.50 86 ASN A N 1
ATOM 648 C CA . ASN A 1 86 ? -12.150 4.294 13.244 1.00 98.50 86 ASN A CA 1
ATOM 649 C C . ASN A 1 86 ? -10.849 4.715 13.921 1.00 98.50 86 ASN A C 1
ATOM 651 O O . ASN A 1 86 ? -10.103 3.859 14.397 1.00 98.50 86 ASN A O 1
ATOM 655 N N . ILE A 1 87 ? -10.577 6.016 13.943 1.00 98.00 87 ILE A N 1
ATOM 656 C CA . ILE A 1 87 ? -9.312 6.578 14.417 1.00 98.00 87 ILE A CA 1
ATOM 657 C C . ILE A 1 87 ? -9.603 7.556 15.549 1.00 98.00 87 ILE A C 1
ATOM 659 O O . ILE A 1 87 ? -10.393 8.487 15.373 1.00 98.00 87 ILE A O 1
ATOM 663 N N . THR A 1 88 ? -8.956 7.349 16.697 1.00 98.56 88 THR A N 1
ATOM 664 C CA . THR A 1 88 ? -9.032 8.261 17.844 1.00 98.56 88 THR A CA 1
ATOM 665 C C . THR A 1 88 ? -7.687 8.933 18.063 1.00 98.56 88 THR A C 1
ATOM 667 O O . THR A 1 88 ? -6.717 8.266 18.415 1.00 98.56 88 THR A O 1
ATOM 670 N N . SER A 1 89 ? -7.639 10.252 17.905 1.00 97.75 89 SER A N 1
ATOM 671 C CA . SER A 1 89 ? -6.453 11.055 18.207 1.00 97.75 89 SER A CA 1
ATOM 672 C C . SER A 1 89 ? -6.414 11.427 19.696 1.00 97.75 89 SER A C 1
ATOM 674 O O . SER A 1 89 ? -7.465 11.714 20.284 1.00 97.75 89 SER A O 1
ATOM 676 N N . PRO A 1 90 ? -5.231 11.450 20.332 1.00 96.62 90 PRO A N 1
ATOM 677 C CA . PRO A 1 90 ? -5.095 11.808 21.739 1.00 96.62 90 PRO A CA 1
ATOM 678 C C . PRO A 1 90 ? -5.140 13.336 21.965 1.00 96.62 90 PRO A C 1
ATOM 680 O O . PRO A 1 90 ? -5.015 14.125 21.026 1.00 96.62 90 PRO A O 1
ATOM 683 N N . PRO A 1 91 ? -5.306 13.798 23.220 1.00 94.69 91 PRO A N 1
ATOM 684 C CA . PRO A 1 91 ? -5.195 15.216 23.569 1.00 94.69 91 PRO A CA 1
ATOM 685 C C . PRO A 1 91 ? -3.837 15.835 23.167 1.00 94.69 91 PRO A C 1
ATOM 687 O O . PRO A 1 91 ? -2.829 15.131 23.163 1.00 94.69 91 PRO A O 1
ATOM 690 N N . PRO A 1 92 ? -3.766 17.156 22.902 1.00 94.00 92 PRO A N 1
ATOM 691 C CA . PRO A 1 92 ? -4.837 18.148 23.057 1.00 94.00 92 PRO A CA 1
ATOM 692 C C . PRO A 1 92 ? -5.847 18.159 21.902 1.00 94.00 92 PRO A C 1
ATOM 694 O O . PRO A 1 92 ? -6.961 18.645 22.082 1.00 94.00 92 PRO A O 1
ATOM 697 N N . ASN A 1 93 ? -5.496 17.585 20.752 1.00 92.44 93 ASN A N 1
ATOM 698 C CA . ASN A 1 93 ? -6.347 17.540 19.563 1.00 92.44 93 ASN A CA 1
ATOM 699 C C . ASN A 1 93 ? -7.202 16.265 19.557 1.00 92.44 93 ASN A C 1
ATOM 701 O O . ASN A 1 93 ? -7.173 15.493 18.602 1.00 92.44 93 ASN A O 1
ATOM 705 N N . PHE A 1 94 ? -7.941 16.034 20.647 1.00 96.06 94 PHE A N 1
ATOM 706 C CA . PHE A 1 94 ? -8.803 14.861 20.755 1.00 96.06 94 PHE A CA 1
ATOM 707 C C . PHE A 1 94 ? -9.852 14.868 19.639 1.00 96.06 94 PHE A C 1
ATOM 709 O O . PHE A 1 94 ? -10.588 15.841 19.468 1.00 96.06 94 PHE A O 1
ATOM 716 N N . GLY A 1 95 ? -9.937 13.762 18.909 1.00 97.06 95 GLY A N 1
ATOM 717 C CA . GLY A 1 95 ? -10.872 13.603 17.807 1.00 97.06 95 GLY A CA 1
ATOM 718 C C . GLY A 1 95 ? -11.178 12.136 17.566 1.00 97.06 95 GLY A C 1
ATOM 719 O O . GLY A 1 95 ? -10.333 11.279 17.807 1.00 97.06 95 GLY A O 1
ATOM 720 N N . PHE A 1 96 ? -12.389 11.859 17.093 1.00 97.81 96 PHE A N 1
ATOM 721 C CA . PHE A 1 96 ? -12.809 10.535 16.656 1.00 97.81 96 PHE A CA 1
ATOM 722 C C . PHE A 1 96 ? -13.343 10.653 15.235 1.00 97.81 96 PHE A C 1
ATOM 724 O O . PHE A 1 96 ? -14.343 11.335 15.006 1.00 97.81 96 PHE A O 1
ATOM 731 N N . ASN A 1 97 ? -12.659 10.016 14.290 1.00 96.75 97 ASN A N 1
ATOM 732 C CA . ASN A 1 97 ? -13.016 10.050 12.880 1.00 96.75 97 ASN A CA 1
ATOM 733 C C . ASN A 1 97 ? -13.282 8.638 12.378 1.00 96.75 97 ASN A C 1
ATOM 735 O O . ASN A 1 97 ? -12.590 7.692 12.756 1.00 96.75 97 ASN A O 1
ATOM 739 N N . GLN A 1 98 ? -14.271 8.519 11.499 1.00 97.81 98 GLN A N 1
ATOM 740 C CA . GLN A 1 98 ? -14.581 7.281 10.806 1.00 97.81 98 GLN A CA 1
ATOM 741 C C . GLN A 1 98 ? -14.420 7.489 9.303 1.00 97.81 98 GLN A C 1
ATOM 743 O O . GLN A 1 98 ? -14.968 8.435 8.738 1.00 97.81 98 GLN A O 1
ATOM 748 N N . PHE A 1 99 ? -13.696 6.580 8.664 1.00 97.88 99 PHE A N 1
ATOM 749 C CA . PHE A 1 99 ? -13.452 6.582 7.230 1.00 97.88 99 PHE A CA 1
ATOM 750 C C . PHE A 1 99 ? -13.989 5.295 6.618 1.00 97.88 99 PHE A C 1
ATOM 752 O O . PHE A 1 99 ? -13.835 4.214 7.185 1.00 97.88 99 PHE A O 1
ATOM 759 N N . HIS A 1 100 ? -14.601 5.419 5.445 1.00 98.25 100 HIS A N 1
ATOM 760 C CA . HIS A 1 100 ? -15.085 4.295 4.654 1.00 98.25 100 HIS A CA 1
ATOM 761 C C . HIS A 1 100 ? -14.304 4.250 3.353 1.00 98.25 100 HIS A C 1
ATOM 763 O O . HIS A 1 100 ? -14.172 5.269 2.673 1.00 98.25 100 HIS A O 1
ATOM 769 N N . GLY A 1 101 ? -13.793 3.077 3.011 1.00 97.31 101 GLY A N 1
ATOM 770 C CA . GLY A 1 101 ? -12.967 2.908 1.833 1.00 97.31 101 GLY A CA 1
ATOM 771 C C . GLY A 1 101 ? -13.168 1.570 1.154 1.00 97.31 101 GLY A C 1
ATOM 772 O O . GLY A 1 101 ? -13.845 0.667 1.651 1.00 97.31 101 GLY A O 1
ATOM 773 N N . THR A 1 102 ? -12.535 1.463 -0.002 1.00 98.00 102 THR A N 1
ATOM 774 C CA . THR A 1 102 ? -12.319 0.186 -0.682 1.00 98.00 102 THR A CA 1
ATOM 775 C C . THR A 1 102 ? -10.842 -0.132 -0.644 1.00 98.00 102 THR A C 1
ATOM 777 O O . THR A 1 102 ? -10.012 0.777 -0.573 1.00 98.00 102 THR A O 1
ATOM 780 N N . PHE A 1 103 ? -10.507 -1.410 -0.680 1.00 96.44 103 PHE A N 1
ATOM 781 C CA . PHE A 1 103 ? -9.127 -1.829 -0.812 1.00 96.44 103 PHE A CA 1
ATOM 782 C C . PHE A 1 103 ? -9.014 -2.874 -1.898 1.00 96.44 103 PHE A C 1
ATOM 784 O O . PHE A 1 103 ? -9.859 -3.741 -2.059 1.00 96.44 103 PHE A O 1
ATOM 791 N N . GLN A 1 104 ? -7.944 -2.789 -2.654 1.00 92.81 104 GLN A N 1
ATOM 792 C CA . GLN A 1 104 ? -7.563 -3.805 -3.619 1.00 92.81 104 GLN A CA 1
ATOM 793 C C . GLN A 1 104 ? -6.144 -4.219 -3.283 1.00 92.81 104 GLN A C 1
ATOM 795 O O . GLN A 1 104 ? -5.440 -3.424 -2.646 1.00 92.81 104 GLN A O 1
ATOM 800 N N . PRO A 1 105 ? -5.699 -5.420 -3.687 1.00 89.38 105 PRO A N 1
ATOM 801 C CA . PRO A 1 105 ? -4.281 -5.708 -3.700 1.00 89.38 105 PRO A CA 1
ATOM 802 C C . PRO A 1 105 ? -3.596 -4.503 -4.337 1.00 89.38 105 PRO A C 1
ATOM 804 O O . PRO A 1 105 ? -3.862 -4.162 -5.492 1.00 89.38 105 PRO A O 1
ATOM 807 N N . ALA A 1 106 ? -2.778 -3.801 -3.550 1.00 79.06 106 ALA A N 1
ATOM 808 C CA . ALA A 1 106 ? -1.773 -2.981 -4.177 1.00 79.06 106 ALA A CA 1
ATOM 809 C C . ALA A 1 106 ? -1.016 -4.002 -5.000 1.00 79.06 106 ALA A C 1
ATOM 811 O O . ALA A 1 106 ? -0.770 -5.111 -4.501 1.00 79.06 106 ALA A O 1
ATOM 812 N N . GLU A 1 107 ? -0.688 -3.670 -6.247 1.00 60.81 107 GLU A N 1
ATOM 813 C CA . GLU A 1 107 ? 0.368 -4.420 -6.898 1.00 60.81 107 GLU A CA 1
ATOM 814 C C . GLU A 1 107 ? 1.427 -4.618 -5.816 1.00 60.81 107 GLU A C 1
ATOM 816 O O . GLU A 1 107 ? 1.830 -3.668 -5.122 1.00 60.81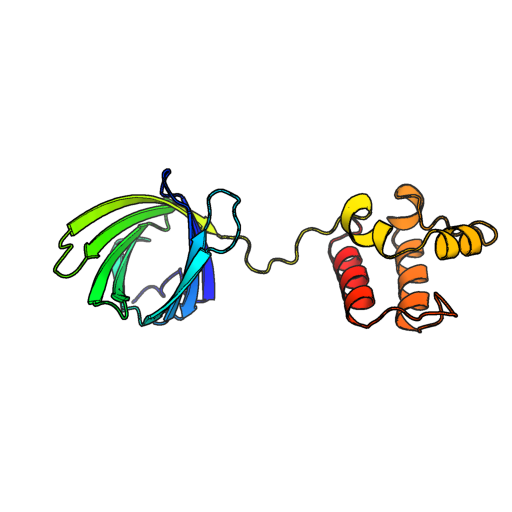 107 GLU A O 1
ATOM 821 N N . ALA A 1 108 ? 1.753 -5.887 -5.548 1.00 45.50 108 ALA A N 1
ATOM 822 C CA . ALA A 1 108 ? 2.891 -6.189 -4.710 1.00 45.50 108 ALA A CA 1
ATOM 823 C C . ALA A 1 108 ? 4.080 -5.415 -5.316 1.00 45.50 108 ALA A C 1
ATOM 825 O O . ALA A 1 108 ? 3.962 -4.707 -6.320 1.00 45.50 108 ALA A O 1
ATOM 826 N N . ASP A 1 109 ? 5.295 -5.658 -4.886 1.00 46.91 109 ASP A N 1
ATOM 827 C CA . ASP A 1 109 ? 6.370 -5.488 -5.866 1.00 46.91 109 ASP A CA 1
ATOM 828 C C . ASP A 1 109 ? 6.234 -6.556 -6.992 1.00 46.91 109 ASP A C 1
ATOM 830 O O . ASP A 1 109 ? 7.177 -7.272 -7.310 1.00 46.91 109 ASP A O 1
ATOM 834 N N . ALA A 1 110 ? 5.034 -6.721 -7.582 1.00 46.12 110 ALA A N 1
ATOM 835 C CA . ALA A 1 110 ? 4.821 -7.239 -8.906 1.00 46.12 110 ALA A CA 1
ATOM 836 C C . ALA A 1 110 ? 5.727 -6.380 -9.781 1.00 46.12 110 ALA A C 1
ATOM 838 O O . ALA A 1 110 ? 5.570 -5.156 -9.807 1.00 46.12 110 ALA A O 1
ATOM 839 N N . PRO A 1 111 ? 6.743 -6.986 -10.407 1.00 53.66 111 PRO A N 1
ATOM 840 C CA . PRO A 1 111 ? 7.707 -6.226 -11.165 1.00 53.66 111 PRO A CA 1
ATOM 841 C C . PRO A 1 111 ? 6.920 -5.404 -12.180 1.00 53.66 111 PRO A C 1
ATOM 843 O O . PRO A 1 111 ? 6.170 -5.999 -12.960 1.00 53.66 111 PRO A O 1
ATOM 846 N N . ALA A 1 112 ? 7.054 -4.069 -12.114 1.00 67.12 112 ALA A N 1
ATOM 847 C CA . ALA A 1 112 ? 6.372 -3.138 -13.007 1.00 67.12 112 ALA A CA 1
ATOM 848 C C . ALA A 1 112 ? 6.362 -3.734 -14.412 1.00 67.12 112 ALA A C 1
ATOM 850 O O . ALA A 1 112 ? 7.390 -4.269 -14.847 1.00 67.12 112 ALA A O 1
ATOM 851 N N . ILE A 1 113 ? 5.204 -3.739 -15.075 1.00 78.25 113 ILE A N 1
ATOM 852 C CA . ILE A 1 113 ? 5.125 -4.249 -16.439 1.00 78.25 113 ILE A CA 1
ATOM 853 C C . ILE A 1 113 ? 6.020 -3.353 -17.294 1.00 78.25 113 ILE A C 1
ATOM 855 O O . ILE A 1 113 ? 5.645 -2.236 -17.636 1.00 78.25 113 ILE A O 1
ATOM 859 N N . LEU A 1 114 ? 7.204 -3.856 -17.615 1.00 87.62 114 LEU A N 1
ATOM 860 C CA . LEU A 1 114 ? 8.189 -3.167 -18.411 1.00 87.62 114 LEU A CA 1
ATOM 861 C C . LEU A 1 114 ? 7.712 -3.180 -19.856 1.00 87.62 114 LEU A C 1
ATOM 863 O O . LEU A 1 114 ? 7.259 -4.204 -20.379 1.00 87.62 114 LEU A O 1
ATOM 867 N N . THR A 1 115 ? 7.850 -2.038 -20.505 1.00 91.88 115 THR A N 1
ATOM 868 C CA . THR A 1 115 ? 7.619 -1.882 -21.938 1.00 91.88 115 THR A CA 1
ATOM 869 C C . THR A 1 115 ? 8.933 -1.542 -22.609 1.00 91.88 115 THR A C 1
ATOM 871 O O . THR A 1 115 ? 9.811 -0.900 -22.023 1.00 91.88 115 THR A O 1
ATOM 874 N N . TYR A 1 116 ? 9.094 -1.968 -23.855 1.00 92.81 116 TYR A N 1
ATOM 875 C CA . TYR A 1 116 ? 10.305 -1.651 -24.584 1.00 92.81 116 TYR A CA 1
ATOM 876 C C . TYR A 1 116 ? 10.452 -0.134 -24.741 1.00 92.81 116 TYR A C 1
ATOM 878 O O . TYR A 1 116 ? 11.518 0.415 -24.464 1.00 92.81 116 TYR A O 1
ATOM 886 N N . SER A 1 117 ? 9.371 0.542 -25.128 1.00 92.06 117 SER A N 1
ATOM 887 C CA . SER A 1 117 ? 9.370 1.972 -25.436 1.00 92.06 117 SER A CA 1
ATOM 888 C C . SER A 1 117 ? 9.740 2.854 -24.239 1.00 92.06 117 SER A C 1
ATOM 890 O O . SER A 1 117 ? 10.474 3.827 -24.412 1.00 92.06 117 SER A O 1
ATOM 892 N N . HIS A 1 118 ? 9.265 2.517 -23.036 1.00 90.31 118 HIS A N 1
ATOM 893 C CA . HIS A 1 118 ? 9.511 3.316 -21.833 1.00 90.31 118 HIS A CA 1
ATOM 894 C C . HIS A 1 118 ? 10.774 2.886 -21.077 1.00 90.31 118 HIS A C 1
ATOM 896 O O . HIS A 1 118 ? 11.565 3.739 -20.686 1.00 90.31 118 HIS A O 1
ATOM 902 N N . ASP A 1 119 ? 10.997 1.582 -20.889 1.00 91.62 119 ASP A N 1
ATOM 903 C CA . ASP A 1 119 ? 11.966 1.093 -19.897 1.00 91.62 119 ASP A CA 1
ATOM 904 C C . ASP A 1 119 ? 13.253 0.548 -20.521 1.00 91.62 119 ASP A C 1
ATOM 906 O O . ASP A 1 119 ? 14.321 0.608 -19.912 1.00 91.62 119 ASP A O 1
ATOM 910 N N . ILE A 1 120 ? 13.178 0.026 -21.749 1.00 96.00 120 ILE A N 1
ATOM 911 C CA . ILE A 1 120 ? 14.309 -0.653 -22.401 1.00 96.00 120 ILE A CA 1
ATOM 912 C C . ILE A 1 120 ? 14.995 0.230 -23.437 1.00 96.00 120 ILE A C 1
ATOM 914 O O . ILE A 1 120 ? 16.225 0.273 -23.494 1.00 96.00 120 ILE A O 1
ATOM 918 N N . ARG A 1 121 ? 14.232 0.979 -24.237 1.00 95.69 121 ARG A N 1
ATOM 919 C CA . ARG A 1 121 ? 14.767 1.900 -25.245 1.00 95.69 121 ARG A CA 1
ATOM 920 C C . ARG A 1 121 ? 15.739 2.929 -24.647 1.00 95.69 121 ARG A C 1
ATOM 922 O O . ARG A 1 121 ? 16.773 3.148 -25.287 1.00 95.69 121 ARG A O 1
ATOM 929 N N . PRO A 1 122 ? 15.497 3.526 -23.459 1.00 95.94 122 PRO A N 1
ATOM 930 C CA . PRO A 1 122 ? 16.436 4.480 -22.858 1.00 95.94 122 PRO A CA 1
ATOM 931 C C . PRO A 1 122 ? 17.750 3.865 -22.361 1.00 95.94 122 PRO A C 1
ATOM 933 O O . PRO A 1 122 ? 18.703 4.597 -22.093 1.00 95.94 122 PRO A O 1
ATOM 936 N N . LEU A 1 123 ? 17.840 2.534 -22.236 1.00 94.31 123 LEU A N 1
ATOM 937 C CA . LEU A 1 123 ? 19.085 1.867 -21.837 1.00 94.31 123 LEU A CA 1
ATOM 938 C C . LEU A 1 123 ? 20.145 1.914 -22.945 1.00 94.31 123 LEU A C 1
ATOM 940 O O . LEU A 1 123 ? 21.341 1.830 -22.652 1.00 94.31 123 LEU A O 1
ATOM 944 N N . PHE A 1 124 ? 19.714 2.061 -24.202 1.00 95.31 124 PHE A N 1
ATOM 945 C CA . PHE A 1 124 ? 20.581 2.191 -25.369 1.00 95.31 124 PHE A CA 1
ATOM 946 C C . PHE A 1 124 ? 20.858 3.660 -25.680 1.00 95.31 124 PHE A C 1
ATOM 948 O O . PHE A 1 124 ? 19.940 4.444 -25.933 1.00 95.31 124 PHE A O 1
ATOM 955 N N . ARG A 1 125 ? 22.140 4.026 -25.719 1.00 94.75 125 ARG A N 1
ATOM 956 C CA . ARG A 1 125 ? 22.575 5.355 -26.160 1.00 94.75 125 ARG A CA 1
ATOM 957 C C . ARG A 1 125 ? 22.449 5.449 -27.680 1.00 94.75 125 ARG A C 1
ATOM 959 O O . ARG A 1 125 ? 22.577 4.447 -28.384 1.00 94.75 125 ARG A O 1
ATOM 966 N N . ASP A 1 126 ? 22.335 6.663 -28.204 1.00 94.19 126 ASP A N 1
ATOM 967 C CA . ASP A 1 126 ? 22.299 6.889 -29.658 1.00 94.19 126 ASP A CA 1
ATOM 968 C C . ASP A 1 126 ? 23.554 6.353 -30.371 1.00 94.19 126 ASP A C 1
ATOM 970 O O . ASP A 1 126 ? 23.481 5.840 -31.491 1.00 94.19 126 ASP A O 1
ATOM 974 N N . MET A 1 127 ? 24.707 6.389 -29.692 1.00 92.19 127 MET A N 1
ATOM 975 C CA . MET A 1 127 ? 25.949 5.780 -30.179 1.00 92.19 127 MET A CA 1
ATOM 976 C C . MET A 1 127 ? 25.840 4.254 -30.301 1.00 92.19 127 MET A C 1
ATOM 978 O O . MET A 1 127 ? 26.321 3.684 -31.281 1.00 92.19 127 MET A O 1
ATOM 982 N N . ASP A 1 128 ? 25.184 3.590 -29.345 1.00 92.81 128 ASP A N 1
ATOM 983 C CA . ASP A 1 128 ? 25.008 2.134 -29.354 1.00 92.81 128 ASP A CA 1
ATOM 984 C C . ASP A 1 128 ? 24.151 1.725 -30.555 1.00 92.81 128 ASP A C 1
ATOM 986 O O . ASP A 1 128 ? 24.512 0.817 -31.305 1.00 92.81 128 ASP A O 1
ATOM 990 N N . ILE A 1 129 ? 23.061 2.461 -30.789 1.00 94.06 129 ILE A N 1
ATOM 991 C CA . ILE A 1 129 ? 22.154 2.272 -31.927 1.00 94.06 129 ILE A CA 1
ATOM 992 C C . ILE A 1 129 ? 22.904 2.476 -33.244 1.00 94.06 129 ILE A C 1
ATOM 994 O O . ILE A 1 129 ? 22.921 1.584 -34.093 1.00 94.06 129 ILE A O 1
ATOM 998 N N . THR A 1 130 ? 23.609 3.600 -33.384 1.00 93.81 130 THR A N 1
ATOM 999 C CA . THR A 1 130 ? 24.370 3.934 -34.599 1.00 93.81 130 THR A CA 1
ATOM 1000 C C . THR A 1 130 ? 25.432 2.878 -34.914 1.00 93.81 130 THR A C 1
ATOM 1002 O O . THR A 1 130 ? 25.617 2.500 -36.070 1.00 93.81 130 THR A O 1
ATOM 1005 N N . CYS A 1 131 ? 26.106 2.335 -33.896 1.00 91.19 131 CYS A N 1
ATOM 1006 C CA . CYS A 1 131 ? 27.090 1.266 -34.069 1.00 91.19 131 CYS A CA 1
ATOM 1007 C C . CYS A 1 131 ? 26.466 -0.070 -34.505 1.00 91.19 131 CYS A C 1
ATOM 1009 O O . CYS A 1 131 ? 27.129 -0.892 -35.151 1.00 91.19 131 CYS A O 1
ATOM 1011 N N . MET A 1 132 ? 25.221 -0.325 -34.113 1.00 93.75 132 MET A N 1
ATOM 1012 C CA . MET A 1 132 ? 24.547 -1.609 -34.287 1.00 93.75 132 MET A CA 1
ATOM 1013 C C . MET A 1 132 ? 23.726 -1.700 -35.580 1.00 93.75 132 MET A C 1
ATOM 1015 O O . MET A 1 132 ? 23.651 -2.784 -36.169 1.00 93.75 132 MET A O 1
ATOM 1019 N N . VAL A 1 133 ? 23.226 -0.574 -36.099 1.00 93.06 133 VAL A N 1
ATOM 1020 C CA . VAL A 1 133 ? 22.480 -0.514 -37.369 1.00 93.06 133 VAL A CA 1
ATOM 1021 C C . VAL A 1 133 ? 23.260 -1.122 -38.552 1.00 93.06 133 VAL A C 1
ATOM 1023 O O . VAL A 1 133 ? 22.715 -2.016 -39.204 1.00 93.06 133 VAL A O 1
ATOM 1026 N N . PRO A 1 134 ? 24.549 -0.793 -38.804 1.00 93.69 134 PRO A N 1
ATOM 1027 C CA . PRO A 1 134 ? 25.327 -1.411 -39.889 1.00 93.69 134 PRO A CA 1
ATOM 1028 C C . PRO A 1 134 ? 25.523 -2.929 -39.746 1.00 93.69 134 PRO A C 1
ATOM 1030 O O . PRO A 1 134 ? 25.886 -3.604 -40.706 1.00 93.69 134 PRO A O 1
ATOM 1033 N N . ARG A 1 135 ? 25.296 -3.483 -38.547 1.00 90.19 135 ARG A N 1
ATOM 1034 C CA . ARG A 1 135 ? 25.386 -4.920 -38.232 1.00 90.19 135 ARG A CA 1
ATOM 1035 C C . ARG A 1 135 ? 24.021 -5.623 -38.300 1.00 90.19 135 ARG A C 1
ATOM 1037 O O . ARG A 1 135 ? 23.904 -6.776 -37.874 1.00 90.19 135 ARG A O 1
ATOM 1044 N N . GLY A 1 136 ? 22.989 -4.934 -38.795 1.00 92.50 136 GLY A N 1
ATOM 1045 C CA . GLY A 1 136 ? 21.621 -5.445 -38.903 1.00 92.50 136 GLY A CA 1
ATOM 1046 C C . GLY A 1 136 ? 20.939 -5.649 -37.548 1.00 92.50 136 GLY A C 1
ATOM 1047 O O . GLY A 1 136 ? 20.151 -6.586 -37.389 1.00 92.50 136 GLY A O 1
ATOM 1048 N N . LYS A 1 137 ? 21.310 -4.850 -36.539 1.00 93.19 137 LYS A N 1
ATOM 1049 C CA . LYS A 1 137 ? 20.721 -4.866 -35.194 1.00 93.19 137 LYS A CA 1
ATOM 1050 C C . LYS A 1 137 ? 20.019 -3.528 -34.956 1.00 93.19 137 LYS A C 1
ATOM 1052 O O . LYS A 1 137 ? 20.682 -2.518 -34.739 1.00 93.19 137 LYS A O 1
ATOM 1057 N N . HIS A 1 138 ? 18.691 -3.529 -35.019 1.00 94.56 138 HIS A N 1
ATOM 1058 C CA . HIS A 1 138 ? 17.868 -2.324 -34.891 1.00 94.56 138 HIS A CA 1
ATOM 1059 C C . HIS A 1 138 ? 17.448 -2.150 -33.432 1.00 94.56 138 HIS A C 1
ATOM 1061 O O . HIS A 1 138 ? 16.375 -2.584 -33.023 1.00 94.56 138 HIS A O 1
ATOM 1067 N N . LEU A 1 139 ? 18.363 -1.610 -32.616 1.00 95.44 139 LEU A N 1
ATOM 1068 C CA . LEU A 1 139 ? 18.165 -1.523 -31.166 1.00 95.44 139 LEU A CA 1
ATOM 1069 C C . LEU A 1 139 ? 17.033 -0.568 -30.755 1.00 95.44 139 LEU A C 1
ATOM 1071 O O . LEU A 1 139 ? 16.546 -0.672 -29.632 1.00 95.44 139 LEU A O 1
ATOM 1075 N N . ASP A 1 140 ? 16.655 0.349 -31.645 1.00 96.00 140 ASP A N 1
ATOM 1076 C CA . ASP A 1 140 ? 15.636 1.392 -31.508 1.00 96.00 140 ASP A CA 1
ATOM 1077 C C . ASP A 1 140 ? 14.272 1.031 -32.133 1.00 96.00 140 ASP A C 1
ATOM 1079 O O . ASP A 1 140 ? 13.320 1.799 -31.998 1.00 96.00 140 ASP A O 1
ATOM 1083 N N . ASP A 1 141 ? 14.166 -0.131 -32.786 1.00 95.00 141 ASP A N 1
ATOM 1084 C CA . ASP A 1 141 ? 12.933 -0.615 -33.407 1.00 95.00 141 ASP A CA 1
ATOM 1085 C C . ASP A 1 141 ? 12.216 -1.628 -32.489 1.00 95.00 141 ASP A C 1
ATOM 1087 O O . ASP A 1 141 ? 12.746 -2.725 -32.260 1.00 95.00 141 ASP A O 1
ATOM 1091 N N . PRO A 1 142 ? 10.999 -1.327 -31.994 1.00 92.81 142 PRO A N 1
ATOM 1092 C CA . PRO A 1 142 ? 10.232 -2.252 -31.164 1.00 92.81 142 PRO A CA 1
ATOM 1093 C C . PRO A 1 142 ? 9.887 -3.559 -31.888 1.00 92.81 142 PRO A C 1
ATOM 1095 O O . PRO A 1 142 ? 9.878 -4.611 -31.252 1.00 92.81 142 PRO A O 1
ATOM 1098 N N . VAL A 1 143 ? 9.652 -3.544 -33.205 1.00 94.69 143 VAL A N 1
ATOM 1099 C CA . VAL A 1 143 ? 9.324 -4.759 -33.975 1.00 94.69 143 VAL A CA 1
ATOM 1100 C C . VAL A 1 143 ? 10.522 -5.705 -33.996 1.00 94.69 143 VAL A C 1
ATOM 1102 O O . VAL A 1 143 ? 10.388 -6.920 -33.815 1.00 94.69 143 VAL A O 1
ATOM 1105 N N . TRP A 1 144 ? 11.719 -5.145 -34.166 1.00 96.38 144 TRP A N 1
ATOM 1106 C CA . TRP A 1 144 ? 12.952 -5.914 -34.140 1.00 96.38 144 TRP A CA 1
ATOM 1107 C C . TRP A 1 144 ? 13.314 -6.370 -32.721 1.00 96.38 144 TRP A C 1
ATOM 1109 O O . TRP A 1 144 ? 13.619 -7.552 -32.528 1.00 96.38 144 TRP A O 1
ATOM 1119 N N . MET A 1 145 ? 13.275 -5.468 -31.732 1.00 95.88 145 MET A N 1
ATOM 1120 C CA . MET A 1 145 ? 13.719 -5.753 -30.364 1.00 95.88 145 MET A CA 1
ATOM 1121 C C . MET A 1 145 ? 12.790 -6.721 -29.630 1.00 95.88 145 MET A C 1
ATOM 1123 O O . MET A 1 145 ? 13.278 -7.622 -28.951 1.00 95.88 145 MET A O 1
ATOM 1127 N N . CYS A 1 146 ? 11.470 -6.605 -29.806 1.00 95.12 146 CYS A N 1
ATOM 1128 C CA . CYS A 1 146 ? 10.491 -7.470 -29.136 1.00 95.12 146 CYS A CA 1
ATOM 1129 C C . CYS A 1 146 ? 10.423 -8.890 -29.728 1.00 95.12 146 CYS A C 1
ATOM 1131 O O . CYS A 1 146 ? 9.623 -9.717 -29.301 1.00 95.12 146 CYS A O 1
ATOM 1133 N N . THR A 1 147 ? 11.282 -9.216 -30.700 1.00 96.88 147 THR A N 1
ATOM 1134 C CA . THR A 1 147 ? 11.452 -10.589 -31.184 1.00 96.88 147 THR A CA 1
ATOM 1135 C C . THR A 1 147 ? 12.328 -11.386 -30.200 1.00 96.88 147 THR A C 1
ATOM 1137 O O . THR A 1 147 ? 13.488 -11.010 -30.000 1.00 96.88 147 THR A O 1
ATOM 1140 N N . PRO A 1 148 ? 11.880 -12.541 -29.661 1.00 95.81 148 PRO A N 1
ATOM 1141 C CA . PRO A 1 148 ? 12.620 -13.293 -28.636 1.00 95.81 148 PRO A CA 1
ATOM 1142 C C . PRO A 1 148 ? 14.076 -13.612 -28.991 1.00 95.81 148 PRO A C 1
ATOM 1144 O O . PRO A 1 148 ? 14.984 -13.440 -28.179 1.00 95.81 148 PRO A O 1
ATOM 1147 N N . ALA A 1 149 ? 14.329 -14.021 -30.237 1.00 96.31 149 ALA A N 1
ATOM 1148 C CA . ALA A 1 149 ? 15.678 -14.333 -30.703 1.00 96.31 149 ALA A CA 1
ATOM 1149 C C . ALA A 1 149 ? 16.601 -13.101 -30.747 1.00 96.31 149 ALA A C 1
ATOM 1151 O O . ALA A 1 149 ? 17.813 -13.229 -30.560 1.00 96.31 149 ALA A O 1
ATOM 1152 N N . ASN A 1 150 ? 16.052 -11.911 -31.000 1.00 97.12 150 ASN A N 1
ATOM 1153 C CA . ASN A 1 150 ? 16.814 -10.667 -31.050 1.00 97.12 150 ASN A CA 1
ATOM 1154 C C . ASN A 1 150 ? 17.102 -10.150 -29.640 1.00 97.12 150 ASN A C 1
ATOM 1156 O O . ASN A 1 150 ? 18.271 -9.917 -29.326 1.00 97.12 150 ASN A O 1
ATOM 1160 N N . ALA A 1 151 ? 16.084 -10.091 -28.775 1.00 96.56 151 ALA A N 1
ATOM 1161 C CA . ALA A 1 151 ? 16.247 -9.744 -27.365 1.00 96.56 151 ALA A CA 1
ATOM 1162 C C . ALA A 1 151 ? 17.284 -10.644 -26.674 1.00 96.56 151 ALA A C 1
ATOM 1164 O O . ALA A 1 151 ? 18.201 -10.144 -26.028 1.00 96.56 151 ALA A O 1
ATOM 1165 N N . GLN A 1 152 ? 17.236 -11.963 -26.899 1.00 97.50 152 GLN A N 1
ATOM 1166 C CA . GLN A 1 152 ? 18.213 -12.894 -26.325 1.00 97.50 152 GLN A CA 1
ATOM 1167 C C . GLN A 1 152 ? 19.647 -12.630 -26.804 1.00 97.50 152 GLN A C 1
ATOM 1169 O O . GLN A 1 152 ? 20.596 -12.725 -26.024 1.00 97.50 152 GLN A O 1
ATOM 1174 N N . ARG A 1 153 ? 19.839 -12.284 -28.084 1.00 96.38 153 ARG A N 1
ATOM 1175 C CA . ARG A 1 153 ? 21.167 -11.930 -28.616 1.00 96.38 153 ARG A CA 1
ATOM 1176 C C . ARG A 1 153 ? 21.715 -10.671 -27.953 1.00 96.38 153 ARG A C 1
ATOM 1178 O O . ARG A 1 153 ? 22.899 -10.638 -27.626 1.00 96.38 153 ARG A O 1
ATOM 1185 N N . VAL A 1 154 ? 20.862 -9.667 -27.757 1.00 96.56 154 VAL A N 1
ATOM 1186 C CA . VAL A 1 154 ? 21.223 -8.421 -27.074 1.00 96.56 154 VAL A CA 1
ATOM 1187 C C . VAL A 1 154 ? 21.548 -8.697 -25.608 1.00 96.56 154 VAL A C 1
ATOM 1189 O O . VAL A 1 154 ? 22.630 -8.320 -25.161 1.00 96.56 154 VAL A O 1
ATOM 1192 N N . PHE A 1 155 ? 20.705 -9.457 -24.902 1.00 97.31 155 PHE A N 1
ATOM 1193 C CA . PHE A 1 155 ? 20.951 -9.870 -23.519 1.00 97.31 155 PHE A CA 1
ATOM 1194 C C . PHE A 1 155 ? 22.305 -10.572 -23.358 1.00 97.31 155 PHE A C 1
ATOM 1196 O O . PHE A 1 155 ? 23.099 -10.203 -22.494 1.00 97.31 155 PHE A O 1
ATOM 1203 N N . ASN A 1 156 ? 22.630 -11.525 -24.238 1.00 96.88 156 ASN A N 1
ATOM 1204 C CA . ASN A 1 156 ? 23.913 -12.237 -24.221 1.00 96.88 156 ASN A CA 1
ATOM 1205 C C . ASN A 1 156 ? 25.123 -11.320 -24.484 1.00 96.88 156 ASN A C 1
ATOM 1207 O O . ASN A 1 156 ? 26.255 -11.673 -24.150 1.00 96.88 156 ASN A O 1
ATOM 1211 N N . ALA A 1 157 ? 24.934 -10.180 -25.151 1.00 94.81 157 ALA A N 1
ATOM 1212 C CA . ALA A 1 157 ? 25.997 -9.210 -25.391 1.00 94.81 157 ALA A CA 1
ATOM 1213 C C . ALA A 1 157 ? 26.198 -8.281 -24.185 1.00 94.81 157 ALA A C 1
ATOM 1215 O O . ALA A 1 157 ? 27.342 -8.097 -23.762 1.00 94.81 157 ALA A O 1
ATOM 1216 N N . VAL A 1 158 ? 25.107 -7.750 -23.616 1.00 95.44 158 VAL A N 1
ATOM 1217 C CA . VAL A 1 158 ? 25.157 -6.813 -22.477 1.00 95.44 158 VAL A CA 1
ATOM 1218 C C . VAL A 1 158 ? 25.557 -7.507 -21.172 1.00 95.44 158 VAL A C 1
ATOM 1220 O O . VAL A 1 158 ? 26.428 -7.010 -20.467 1.00 95.44 158 VAL A O 1
ATOM 1223 N N . SER A 1 159 ? 25.034 -8.709 -20.898 1.00 95.12 159 SER A N 1
ATOM 1224 C CA . SER A 1 159 ? 25.400 -9.509 -19.710 1.00 95.12 159 SER A CA 1
ATOM 1225 C C . SER A 1 159 ? 26.843 -10.018 -19.739 1.00 95.12 159 SER A C 1
ATOM 1227 O O . SER A 1 159 ? 27.437 -10.269 -18.697 1.00 95.12 159 SER A O 1
ATOM 1229 N N . ALA A 1 160 ? 27.427 -10.146 -20.933 1.00 94.81 160 ALA A N 1
ATOM 1230 C CA . ALA A 1 160 ? 28.831 -10.502 -21.118 1.00 94.81 160 ALA A CA 1
ATOM 1231 C C . ALA A 1 160 ? 29.763 -9.277 -21.153 1.00 94.81 160 ALA A C 1
ATOM 1233 O O . ALA A 1 160 ? 30.928 -9.423 -21.520 1.00 94.81 160 ALA A O 1
ATOM 1234 N N . HIS A 1 161 ? 29.249 -8.075 -20.864 1.00 91.44 161 HIS A N 1
ATOM 1235 C CA . HIS A 1 161 ? 29.982 -6.805 -20.931 1.00 91.44 161 HIS A CA 1
ATOM 1236 C C . HIS A 1 161 ? 30.647 -6.527 -22.295 1.00 91.44 161 HIS A C 1
ATOM 1238 O O . HIS A 1 161 ? 31.614 -5.777 -22.386 1.00 91.44 161 HIS A O 1
ATOM 1244 N N . ARG A 1 162 ? 30.138 -7.126 -23.383 1.00 90.25 162 ARG A N 1
ATOM 1245 C CA . ARG A 1 162 ? 30.640 -6.893 -24.752 1.00 90.25 162 ARG A CA 1
ATOM 1246 C C . ARG A 1 162 ? 29.970 -5.707 -25.430 1.00 90.25 162 ARG A C 1
ATOM 1248 O O . ARG A 1 162 ? 30.454 -5.241 -26.460 1.00 90.25 162 ARG A O 1
ATOM 1255 N N . MET A 1 163 ? 28.831 -5.273 -24.898 1.00 88.94 163 MET A N 1
ATOM 1256 C CA . MET A 1 163 ? 28.068 -4.157 -25.426 1.00 88.94 163 MET A CA 1
ATOM 1257 C C . MET A 1 163 ? 27.539 -3.282 -24.276 1.00 88.94 163 MET A C 1
ATOM 1259 O O . MET A 1 16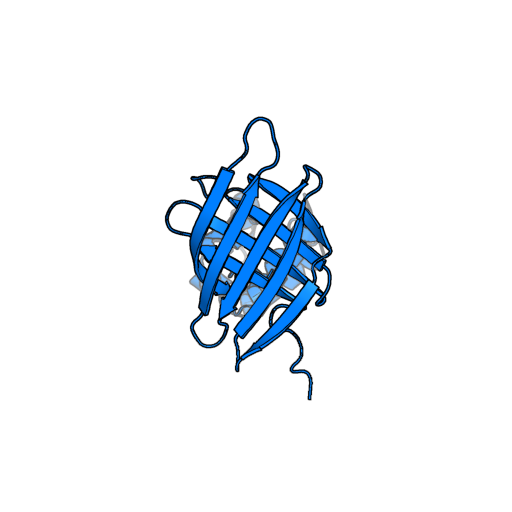3 ? 26.827 -3.806 -23.421 1.00 88.94 163 MET A O 1
ATOM 1263 N N . PRO A 1 164 ? 27.847 -1.977 -24.270 1.00 88.94 164 PRO A N 1
ATOM 1264 C CA . PRO A 1 164 ? 28.788 -1.320 -25.170 1.00 88.94 164 PRO A CA 1
ATOM 1265 C C . PRO A 1 164 ? 30.252 -1.504 -24.699 1.00 88.94 164 PRO A C 1
ATOM 1267 O O . PRO A 1 164 ? 30.493 -1.697 -23.508 1.00 88.94 164 PRO A O 1
ATOM 1270 N N . PRO A 1 165 ? 31.240 -1.503 -25.614 1.00 87.06 165 PRO A N 1
ATOM 1271 C CA . PRO A 1 165 ? 32.637 -1.826 -25.292 1.00 87.06 165 PRO A CA 1
ATOM 1272 C C . PRO A 1 165 ? 33.361 -0.736 -24.485 1.00 87.06 165 PRO A C 1
ATOM 1274 O O . PRO A 1 165 ? 34.365 -1.018 -23.840 1.00 87.06 165 PRO A O 1
ATOM 1277 N N . ASP A 1 166 ? 32.872 0.501 -24.542 1.00 90.81 166 ASP A N 1
ATOM 1278 C CA . ASP A 1 166 ? 33.414 1.672 -23.846 1.00 90.81 166 ASP A CA 1
ATOM 1279 C C . ASP A 1 166 ? 32.823 1.865 -22.440 1.00 90.81 166 ASP A C 1
ATOM 1281 O O . ASP A 1 166 ? 33.436 2.528 -21.607 1.00 90.81 166 ASP A O 1
ATOM 1285 N N . ALA A 1 167 ? 31.642 1.302 -22.170 1.00 88.88 167 ALA A N 1
ATOM 1286 C CA . ALA A 1 167 ? 30.922 1.500 -20.915 1.00 88.88 167 ALA A CA 1
ATOM 1287 C C . ALA A 1 167 ? 29.936 0.353 -20.646 1.00 88.88 167 ALA A C 1
ATOM 1289 O O . ALA A 1 167 ? 28.729 0.493 -20.856 1.00 88.88 167 ALA A O 1
ATOM 1290 N N . ALA A 1 168 ? 30.448 -0.792 -20.187 1.00 93.06 168 ALA A N 1
ATOM 1291 C CA . ALA A 1 168 ? 29.621 -1.955 -19.874 1.00 93.06 168 ALA A CA 1
ATOM 1292 C C . ALA A 1 168 ? 28.427 -1.587 -18.976 1.00 93.06 168 ALA A C 1
ATOM 1294 O O . ALA A 1 168 ? 28.543 -0.764 -18.064 1.00 93.06 168 ALA A O 1
ATOM 1295 N N . TRP A 1 169 ? 27.273 -2.202 -19.240 1.00 94.06 169 TRP A N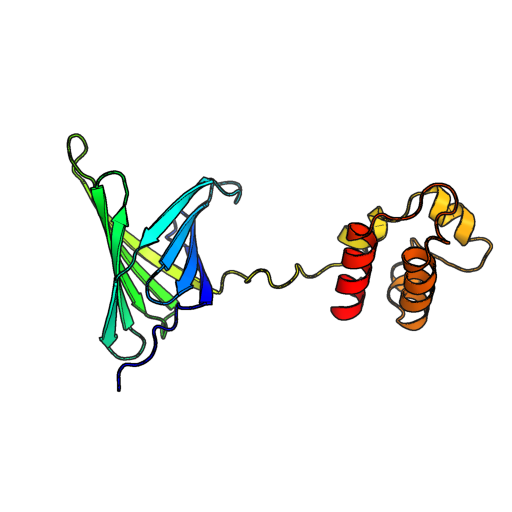 1
ATOM 1296 C CA . TRP A 1 169 ? 26.087 -1.977 -18.424 1.00 94.06 169 TRP A CA 1
ATOM 1297 C C . TRP A 1 169 ? 26.325 -2.430 -16.983 1.00 94.06 169 TRP A C 1
ATOM 1299 O O . TRP A 1 169 ? 26.847 -3.526 -16.772 1.00 94.06 169 TRP A O 1
ATOM 1309 N N . PRO A 1 170 ? 25.908 -1.629 -15.993 1.00 92.69 170 PRO A N 1
ATOM 1310 C CA . PRO A 1 170 ? 25.946 -2.062 -14.612 1.00 92.69 170 PRO A CA 1
ATOM 1311 C C . PRO A 1 170 ? 24.878 -3.153 -14.363 1.00 92.69 170 PRO A C 1
ATOM 1313 O O . PRO A 1 170 ? 23.910 -3.259 -15.135 1.00 92.69 170 PRO A O 1
ATOM 1316 N N . PRO A 1 171 ? 25.043 -3.992 -13.321 1.00 85.06 171 PRO A N 1
ATOM 1317 C CA . PRO A 1 171 ? 24.210 -5.177 -13.095 1.00 85.06 171 PRO A CA 1
ATOM 1318 C C . PRO A 1 171 ? 22.703 -4.897 -13.064 1.00 85.06 171 PRO A C 1
ATOM 1320 O O . PRO A 1 171 ? 21.919 -5.697 -13.570 1.00 85.06 171 PRO A O 1
ATOM 1323 N N . GLU A 1 172 ? 22.289 -3.745 -12.541 1.00 84.88 172 GLU A N 1
ATOM 1324 C CA . GLU A 1 172 ? 20.892 -3.324 -12.457 1.00 84.88 172 GLU A CA 1
ATOM 1325 C C . GLU A 1 172 ? 20.238 -3.126 -13.831 1.00 84.88 172 GLU A C 1
ATOM 1327 O O . GLU A 1 172 ? 19.086 -3.512 -14.021 1.00 84.88 172 GLU A O 1
ATOM 1332 N N . ARG A 1 173 ? 20.970 -2.614 -14.833 1.00 93.12 173 ARG A N 1
ATOM 1333 C CA . ARG A 1 173 ? 20.438 -2.469 -16.202 1.00 93.12 173 ARG A CA 1
ATOM 1334 C C . ARG A 1 173 ? 20.286 -3.820 -16.889 1.00 93.12 173 ARG A C 1
ATOM 1336 O O . ARG A 1 173 ? 19.329 -4.038 -17.627 1.00 93.12 173 ARG A O 1
ATOM 1343 N N . VAL A 1 174 ? 21.220 -4.738 -16.634 1.00 93.94 174 VAL A N 1
ATOM 1344 C CA . VAL A 1 174 ? 21.144 -6.115 -17.144 1.00 93.94 174 VAL A CA 1
ATOM 1345 C C . VAL A 1 174 ? 19.962 -6.853 -16.511 1.00 93.94 174 VAL A C 1
ATOM 1347 O O . VAL A 1 174 ? 19.229 -7.547 -17.219 1.00 93.94 174 VAL A O 1
ATOM 1350 N N . ALA A 1 175 ? 19.739 -6.667 -15.207 1.00 90.31 175 ALA A N 1
ATOM 1351 C CA . ALA A 1 175 ? 18.594 -7.222 -14.493 1.00 90.31 175 ALA A CA 1
ATOM 1352 C C . ALA A 1 175 ? 17.262 -6.671 -15.029 1.00 90.31 175 ALA A C 1
ATOM 1354 O O . ALA A 1 175 ? 16.370 -7.461 -15.332 1.00 90.31 175 ALA A O 1
ATOM 1355 N N . LEU A 1 176 ? 17.158 -5.353 -15.243 1.00 90.44 176 LEU A N 1
ATOM 1356 C CA . LEU A 1 176 ? 15.973 -4.712 -15.827 1.00 90.44 176 LEU A CA 1
ATOM 1357 C C . LEU A 1 176 ? 15.647 -5.274 -17.222 1.00 90.44 176 LEU A C 1
ATOM 1359 O O . LEU A 1 176 ? 14.504 -5.622 -17.512 1.00 90.44 176 LEU A O 1
ATOM 1363 N N . PHE A 1 177 ? 16.663 -5.446 -18.075 1.00 95.50 177 PHE A N 1
ATOM 1364 C CA . PHE A 1 177 ? 16.484 -6.048 -19.398 1.00 95.50 177 PHE A CA 1
ATOM 1365 C C . PHE A 1 177 ? 16.000 -7.501 -19.311 1.00 95.50 177 PHE A C 1
ATOM 1367 O O . PHE A 1 177 ? 15.091 -7.896 -20.041 1.00 95.50 177 PHE A O 1
ATOM 1374 N N . LYS A 1 178 ? 16.573 -8.301 -18.400 1.00 94.06 178 LYS A N 1
ATOM 1375 C CA . LYS A 1 178 ? 16.151 -9.693 -18.183 1.00 94.06 178 LYS A CA 1
ATOM 1376 C C . LYS A 1 178 ? 14.707 -9.778 -17.695 1.00 94.06 178 LYS A C 1
ATOM 1378 O O . LYS A 1 178 ? 13.948 -10.599 -18.199 1.00 94.06 178 LYS A O 1
ATOM 1383 N N . GLN A 1 179 ? 14.331 -8.910 -16.764 1.00 89.38 179 GLN A N 1
ATOM 1384 C CA . GLN A 1 179 ? 12.977 -8.823 -16.234 1.00 89.38 179 GLN A CA 1
ATOM 1385 C C . GLN A 1 179 ? 11.961 -8.532 -17.346 1.00 89.38 179 GLN A C 1
ATOM 1387 O O . GLN A 1 179 ? 10.937 -9.203 -17.424 1.00 89.38 179 GLN A O 1
ATOM 1392 N N . TRP A 1 180 ? 12.258 -7.604 -18.259 1.00 95.00 180 TRP A N 1
ATOM 1393 C CA . TRP A 1 180 ? 11.382 -7.311 -19.400 1.00 95.00 180 TRP A CA 1
ATOM 1394 C C . TRP A 1 180 ? 11.229 -8.510 -20.348 1.00 95.00 180 TRP A C 1
ATOM 1396 O O . TRP A 1 180 ? 10.126 -8.797 -20.825 1.00 95.00 180 TRP A O 1
ATOM 1406 N N . MET A 1 181 ? 12.312 -9.261 -20.583 1.00 94.44 181 MET A N 1
ATOM 1407 C CA . MET A 1 181 ? 12.244 -10.506 -21.355 1.00 94.44 181 MET A CA 1
ATOM 1408 C C . MET A 1 181 ? 11.341 -11.547 -20.685 1.00 94.44 181 MET A C 1
ATOM 1410 O O . MET A 1 181 ? 10.533 -12.180 -21.364 1.00 94.44 181 MET A O 1
ATOM 1414 N N . ASP A 1 182 ? 11.443 -11.694 -19.363 1.00 91.38 182 ASP A N 1
ATOM 1415 C CA . ASP A 1 182 ? 10.648 -12.654 -18.586 1.00 91.38 182 ASP A CA 1
ATOM 1416 C C . ASP A 1 182 ? 9.162 -12.279 -18.521 1.00 91.38 182 ASP A C 1
ATOM 1418 O O . ASP A 1 182 ? 8.304 -13.150 -18.393 1.00 91.38 182 ASP A O 1
ATOM 1422 N N . GLN A 1 183 ? 8.842 -10.995 -18.686 1.00 87.88 183 GLN A N 1
ATOM 1423 C CA . GLN A 1 183 ? 7.473 -10.481 -18.769 1.00 87.88 183 GLN A CA 1
ATOM 1424 C C . GLN A 1 183 ? 6.844 -10.583 -20.171 1.00 87.88 183 GLN A C 1
ATOM 1426 O O . GLN A 1 183 ? 5.708 -10.140 -20.372 1.00 87.88 183 GLN A O 1
ATOM 1431 N N . GLY A 1 184 ? 7.554 -11.167 -21.142 1.00 92.00 184 GLY A N 1
ATOM 1432 C CA . GLY A 1 184 ? 7.015 -11.457 -22.471 1.00 92.00 184 GLY A CA 1
ATOM 1433 C C . GLY A 1 184 ? 7.283 -10.395 -23.536 1.00 92.00 184 GLY A C 1
ATOM 1434 O O . GLY A 1 184 ? 6.547 -10.358 -24.518 1.00 92.00 184 GLY A O 1
ATOM 1435 N N . LEU A 1 185 ? 8.332 -9.573 -23.380 1.00 92.62 185 LEU A N 1
ATOM 1436 C CA . LEU A 1 185 ? 8.850 -8.680 -24.433 1.00 92.62 185 LEU A CA 1
ATOM 1437 C C . LEU A 1 185 ? 7.824 -7.653 -24.933 1.00 92.62 185 LEU A C 1
ATOM 1439 O O . LEU A 1 185 ? 7.625 -7.481 -26.136 1.00 92.62 185 LEU A O 1
ATOM 1443 N N . LYS A 1 186 ? 7.133 -6.988 -24.008 1.00 90.44 186 LYS A N 1
ATOM 1444 C CA . LYS A 1 186 ? 6.095 -6.016 -24.369 1.00 90.44 186 LYS A CA 1
ATOM 1445 C C . LYS A 1 186 ? 6.709 -4.801 -25.089 1.00 90.44 186 LYS A C 1
ATOM 1447 O O . LYS A 1 186 ? 7.732 -4.307 -24.608 1.00 90.44 186 LYS A O 1
ATOM 1452 N N . PRO A 1 187 ? 6.128 -4.336 -26.209 1.00 89.25 187 PRO A N 1
ATOM 1453 C CA . PRO A 1 187 ? 6.617 -3.178 -26.965 1.00 89.25 187 PRO A CA 1
ATOM 1454 C C . PRO A 1 187 ? 6.512 -1.862 -26.187 1.00 89.25 187 PRO A C 1
ATOM 1456 O O . PRO A 1 187 ? 5.655 -1.787 -25.284 1.00 89.25 187 PRO A O 1
#

Secondary structure (DSSP, 8-state):
--PPPTTTT-EEEEE-SS-EEEEEESSSSEEEEEEEPTTS-EEEEEEEE-EEEEEETTEEEEEEE-TTS-EEEEEEETTTTEEEEEEEEPSSS-EEEEEEEEEEE---S------IIIIIGGGS-HHHHHHHGGGT--TT-HHHHTSHHHHHHHHHHHTTT-SSSSSPPPHHHHHHHHHHHHTT---

Sequence (187 aa):
MSDAFPGAGHKYLVDFQTSKVTLSFTSDTSLTYVVLNSDGSAGETATVVIKTENIAPDVYLVTWVESDNTTVVHIEDYGRNTIVANITSPPPNFGFNQFHGTFQPAEADAPAILTYSHDIRPLFRDMDITCMVPRGKHLDDPVWMCTPANAQRVFNAVSAHRMPPDAAWPPERVALFKQWMDQGLKP

pLDDT: mean 91.98, std 9.85, range [43.69, 98.75]

Foldseek 3Di:
DFDADPQAQFWKWKCLVVWIKIWHHVGQFKIKIFTADPVRDTDDIDMWTWHWDDPDVQWIWIWTADPQRKTWIWTARRVQQKIKIWIFHDPPPTDTDITIIGMDGDCDVPPPQDACQPQVLVVDDPVLQVVCVVVVQRSNDLVRCLPLVNLVVVLVCLVVQNPPVVDRDDPVSSVSSVVNVVSRSHD